Protein AF-A0A536NB31-F1 (afdb_monomer)

Radius of gyration: 21.8 Å; Cα contacts (8 Å, |Δi|>4): 303; chains: 1; bounding box: 74×33×52 Å

Structure (mmCIF, N/CA/C/O backbone):
data_AF-A0A536NB31-F1
#
_entry.id   AF-A0A536NB31-F1
#
loop_
_atom_site.group_PDB
_atom_site.id
_atom_site.type_symbol
_atom_site.label_atom_id
_atom_site.label_alt_id
_atom_site.label_comp_id
_atom_site.label_asym_id
_atom_site.label_entity_id
_atom_site.label_seq_id
_atom_site.pdbx_PDB_ins_code
_atom_site.Cartn_x
_atom_site.Cartn_y
_atom_site.Cartn_z
_atom_site.occupancy
_atom_site.B_iso_or_equiv
_atom_site.auth_seq_id
_atom_site.auth_comp_id
_atom_site.auth_asym_id
_atom_site.auth_atom_id
_atom_site.pdbx_PDB_model_num
ATOM 1 N N . MET A 1 1 ? -53.245 4.628 -17.077 1.00 35.25 1 MET A N 1
ATOM 2 C CA . MET A 1 1 ? -53.045 3.589 -16.046 1.00 35.25 1 MET A CA 1
ATOM 3 C C . MET A 1 1 ? -51.868 4.014 -15.195 1.00 35.25 1 MET A C 1
ATOM 5 O O . MET A 1 1 ? -50.743 4.010 -15.670 1.00 35.25 1 MET A O 1
ATOM 9 N N . ALA A 1 2 ? -52.161 4.523 -14.003 1.00 27.98 2 ALA A N 1
ATOM 10 C CA . ALA A 1 2 ? -51.169 4.952 -13.032 1.00 27.98 2 ALA A CA 1
ATOM 11 C C . ALA A 1 2 ? -50.713 3.738 -12.217 1.00 27.98 2 ALA A C 1
ATOM 13 O O . ALA A 1 2 ? -51.560 3.029 -11.681 1.00 27.98 2 ALA A O 1
ATOM 14 N N . HIS A 1 3 ? -49.405 3.539 -12.074 1.00 27.73 3 HIS A N 1
ATOM 15 C CA . HIS A 1 3 ? -48.853 2.748 -10.980 1.00 27.73 3 HIS A CA 1
ATOM 16 C C . HIS A 1 3 ? -48.011 3.674 -10.106 1.00 27.73 3 HIS A C 1
ATOM 18 O O . HIS A 1 3 ? -46.897 4.058 -10.447 1.00 27.73 3 HIS A O 1
ATOM 24 N N . ARG A 1 4 ? -48.623 4.079 -8.989 1.00 27.36 4 ARG A N 1
ATOM 25 C CA . ARG A 1 4 ? -47.954 4.648 -7.820 1.00 27.36 4 ARG A CA 1
ATOM 26 C C . ARG A 1 4 ? -47.062 3.559 -7.219 1.00 27.36 4 ARG A C 1
ATOM 28 O O . ARG A 1 4 ? -47.574 2.486 -6.911 1.00 27.36 4 ARG A O 1
ATOM 35 N N . CYS A 1 5 ? -45.778 3.838 -7.016 1.00 26.27 5 CYS A N 1
ATOM 36 C CA . CYS A 1 5 ? -44.956 3.084 -6.073 1.00 26.27 5 CYS A CA 1
ATOM 37 C C . CYS A 1 5 ? -44.902 3.912 -4.785 1.00 26.27 5 CYS A C 1
ATOM 39 O O . CYS A 1 5 ? -44.341 5.007 -4.775 1.00 26.27 5 CYS A O 1
ATOM 41 N N . GLY A 1 6 ? -45.620 3.452 -3.761 1.00 24.55 6 GLY A N 1
ATOM 42 C CA . GLY A 1 6 ? -45.713 4.115 -2.466 1.00 24.55 6 GLY A CA 1
ATOM 43 C C . GLY A 1 6 ? -44.434 3.912 -1.665 1.00 24.55 6 GLY A C 1
ATOM 44 O O . GLY A 1 6 ? -44.039 2.779 -1.404 1.00 24.55 6 GLY A O 1
ATOM 45 N N . ILE A 1 7 ? -43.807 5.015 -1.272 1.00 32.16 7 ILE A N 1
ATOM 46 C CA . ILE A 1 7 ? -42.866 5.052 -0.155 1.00 32.16 7 ILE A CA 1
ATOM 47 C C . ILE A 1 7 ? -43.690 5.599 1.008 1.00 32.16 7 ILE A C 1
ATOM 49 O O . ILE A 1 7 ? -43.846 6.812 1.138 1.00 32.16 7 ILE A O 1
ATOM 53 N N . ASP A 1 8 ? -44.303 4.703 1.779 1.00 27.62 8 ASP A N 1
ATOM 54 C CA . ASP A 1 8 ? -44.994 5.089 3.006 1.00 27.62 8 ASP A CA 1
ATOM 55 C C . ASP A 1 8 ? -43.977 5.334 4.127 1.00 27.62 8 ASP A C 1
ATOM 57 O O . ASP A 1 8 ? -43.088 4.524 4.404 1.00 27.62 8 ASP A O 1
ATOM 61 N N . GLU A 1 9 ? -44.139 6.498 4.755 1.00 32.25 9 GLU A N 1
ATOM 62 C CA . GLU A 1 9 ? -43.505 6.939 5.991 1.00 32.25 9 GLU A CA 1
ATOM 63 C C . GLU A 1 9 ? -43.608 5.878 7.099 1.00 32.25 9 GLU A C 1
ATOM 65 O O . GLU A 1 9 ? -44.698 5.496 7.522 1.00 32.25 9 GLU A O 1
ATOM 70 N N . LEU A 1 10 ? -42.469 5.525 7.697 1.00 31.55 10 LEU A N 1
ATOM 71 C CA . LEU A 1 10 ? -42.418 5.016 9.067 1.00 31.55 10 LEU A CA 1
ATOM 72 C C . LEU A 1 10 ? -41.832 6.100 9.975 1.00 31.55 10 LEU A C 1
ATOM 74 O O . LEU A 1 10 ? -40.628 6.177 10.214 1.00 31.55 10 LEU A O 1
ATOM 78 N N . ARG A 1 11 ? -42.724 6.937 10.512 1.00 32.66 11 ARG A N 1
ATOM 79 C CA . ARG A 1 11 ? -42.466 7.728 11.718 1.00 32.66 11 ARG A CA 1
ATOM 80 C C . ARG A 1 11 ? -42.603 6.823 12.943 1.00 32.66 11 ARG A C 1
ATOM 82 O O . ARG A 1 11 ? -43.709 6.451 13.316 1.00 32.66 11 ARG A O 1
ATOM 89 N N . SER A 1 12 ? -41.498 6.540 13.629 1.00 33.41 12 SER A N 1
ATOM 90 C CA . SER A 1 12 ? -41.511 6.359 15.087 1.00 33.41 12 SER A CA 1
ATOM 91 C C . SER A 1 12 ? -40.141 6.729 15.662 1.00 33.41 12 SER A C 1
ATOM 93 O O . SER A 1 12 ? -39.097 6.382 15.109 1.00 33.41 12 SER A O 1
ATOM 95 N N . GLY A 1 13 ? -40.157 7.539 16.720 1.00 36.94 13 GLY A N 1
ATOM 96 C CA . GLY A 1 13 ? -38.999 8.243 17.252 1.00 36.94 13 GLY A CA 1
ATOM 97 C C . GLY A 1 13 ? -37.949 7.332 17.880 1.00 36.94 13 GLY A C 1
ATOM 98 O O . GLY A 1 13 ? -38.159 6.769 18.947 1.00 36.94 13 GLY A O 1
ATOM 99 N N . ARG A 1 14 ? -36.790 7.273 17.229 1.00 30.97 14 ARG A N 1
ATOM 100 C CA . ARG A 1 14 ? -35.421 7.223 17.769 1.00 30.97 14 ARG A CA 1
ATOM 101 C C . ARG A 1 14 ? -34.533 7.546 16.570 1.00 30.97 14 ARG A C 1
ATOM 103 O O . ARG A 1 14 ? -34.724 6.942 15.518 1.00 30.97 14 ARG A O 1
ATOM 110 N N . ARG A 1 15 ? -33.617 8.516 16.683 1.00 32.94 15 ARG A N 1
ATOM 111 C CA . ARG A 1 15 ? -32.623 8.796 15.631 1.00 32.94 15 ARG A CA 1
ATOM 112 C C . ARG A 1 15 ? -31.821 7.511 15.396 1.00 32.94 15 ARG A C 1
ATOM 114 O O . ARG A 1 15 ? -30.927 7.199 16.173 1.00 32.94 15 ARG A O 1
ATOM 121 N N . ARG A 1 16 ? -32.195 6.728 14.383 1.00 34.66 16 ARG A N 1
ATOM 122 C CA . ARG A 1 16 ? -31.356 5.653 13.861 1.00 34.66 16 ARG A CA 1
ATOM 123 C C . ARG A 1 16 ? -30.222 6.339 13.112 1.00 34.66 16 ARG A C 1
ATOM 125 O O . ARG A 1 16 ? -30.496 7.142 12.223 1.00 34.66 16 ARG A O 1
ATOM 132 N N . GLN A 1 17 ? -28.979 6.035 13.480 1.00 40.12 17 GLN A N 1
ATOM 133 C CA . GLN A 1 17 ? -27.861 6.187 12.550 1.00 40.12 17 GLN A CA 1
ATOM 134 C C . GLN A 1 17 ? -28.295 5.565 11.216 1.00 40.12 17 GLN A C 1
ATOM 136 O O . GLN A 1 17 ? -28.862 4.464 11.243 1.00 40.12 17 GLN A O 1
ATOM 141 N N . PRO A 1 18 ? -28.114 6.243 10.072 1.00 37.59 18 PRO A N 1
ATOM 142 C CA . PRO A 1 18 ? -28.378 5.616 8.792 1.00 37.59 18 PRO A CA 1
ATOM 143 C C . PRO A 1 18 ? -27.473 4.387 8.712 1.00 37.59 18 PRO A C 1
ATOM 145 O O . PRO A 1 18 ? -26.251 4.499 8.721 1.00 37.59 18 PRO A O 1
ATOM 148 N N . SER A 1 19 ? -28.070 3.197 8.709 1.00 42.94 19 SER A N 1
ATOM 149 C CA . SER A 1 19 ? -27.340 1.988 8.357 1.00 42.94 19 SER A CA 1
ATOM 150 C C . SER A 1 19 ? -26.779 2.214 6.957 1.00 42.94 19 SER A C 1
ATOM 152 O O . SER A 1 19 ? -27.561 2.452 6.033 1.00 42.94 19 SER A O 1
ATOM 154 N N . LEU A 1 20 ? -25.455 2.161 6.809 1.00 51.16 20 LEU A N 1
ATOM 155 C CA . LEU A 1 20 ? -24.744 2.163 5.527 1.00 51.16 20 LEU A CA 1
ATOM 156 C C . LEU A 1 20 ? -25.047 0.848 4.786 1.00 51.16 20 LEU A C 1
ATOM 158 O O . LEU A 1 20 ? -24.194 -0.015 4.629 1.00 51.16 20 LEU A O 1
ATOM 162 N N . ALA A 1 21 ? -26.306 0.636 4.412 1.00 56.00 21 ALA A N 1
ATOM 163 C CA . ALA A 1 21 ? -26.724 -0.517 3.638 1.00 56.00 21 ALA A CA 1
ATOM 164 C C . ALA A 1 21 ? -26.501 -0.188 2.162 1.00 56.00 21 ALA A C 1
ATOM 166 O O . ALA A 1 21 ? -27.200 0.655 1.597 1.00 56.00 21 ALA A O 1
ATOM 167 N N . ALA A 1 22 ? -25.513 -0.836 1.552 1.00 68.44 22 ALA A N 1
ATOM 168 C CA . ALA A 1 22 ? -25.331 -0.794 0.112 1.00 68.44 22 ALA A CA 1
ATOM 169 C C . ALA A 1 22 ? -26.413 -1.648 -0.558 1.00 68.44 22 ALA A C 1
ATOM 171 O O . ALA A 1 22 ? -26.632 -2.798 -0.169 1.00 68.44 22 ALA A O 1
ATOM 172 N N . VAL A 1 23 ? -27.073 -1.117 -1.587 1.00 71.88 23 VAL A N 1
ATOM 173 C CA . VAL A 1 23 ? -27.870 -1.954 -2.493 1.00 71.88 23 VAL A CA 1
ATOM 174 C C . VAL A 1 23 ? -26.951 -2.401 -3.614 1.00 71.88 23 VAL A C 1
ATOM 176 O O . VAL A 1 23 ? -26.571 -1.587 -4.454 1.00 71.88 23 VAL A O 1
ATOM 179 N N . VAL A 1 24 ? -26.585 -3.683 -3.615 1.00 83.50 24 VAL A N 1
ATOM 180 C CA . VAL A 1 24 ? -25.793 -4.295 -4.687 1.00 83.50 24 VAL A CA 1
ATOM 181 C C . VAL A 1 24 ? -26.730 -5.012 -5.653 1.00 83.50 24 VAL A C 1
ATOM 183 O O . VAL A 1 24 ? -27.556 -5.823 -5.238 1.00 83.50 24 VAL A O 1
ATOM 186 N N . THR A 1 25 ? -26.606 -4.727 -6.946 1.00 91.12 25 THR A N 1
ATOM 187 C CA . THR A 1 25 ? -27.356 -5.408 -8.005 1.00 91.12 25 THR A CA 1
ATOM 188 C C . THR A 1 25 ? -26.444 -5.781 -9.164 1.00 91.12 25 THR A C 1
ATOM 190 O O . THR A 1 25 ? -25.532 -5.035 -9.524 1.00 91.12 25 THR A O 1
ATOM 193 N N . ARG A 1 26 ? -26.686 -6.945 -9.767 1.00 91.62 26 ARG A N 1
ATOM 194 C CA . ARG A 1 26 ? -25.992 -7.357 -10.988 1.00 91.62 26 ARG A CA 1
ATOM 195 C C . ARG A 1 26 ? -26.723 -6.763 -12.187 1.00 91.62 26 ARG A C 1
ATOM 197 O O . ARG A 1 26 ? -27.913 -7.012 -12.356 1.00 91.62 26 ARG A O 1
ATOM 204 N N . LEU A 1 27 ? -26.019 -5.982 -13.003 1.00 92.50 27 LEU A N 1
ATOM 205 C CA . LEU A 1 27 ? -26.590 -5.369 -14.204 1.00 92.50 27 LEU A CA 1
ATOM 206 C C . LEU A 1 27 ? -26.594 -6.361 -15.373 1.00 92.50 27 LEU A C 1
ATOM 208 O O . LEU A 1 27 ? -27.594 -6.481 -16.074 1.00 92.50 27 LEU A O 1
ATOM 212 N N . ASP A 1 28 ? -25.489 -7.092 -15.560 1.00 92.69 28 ASP A N 1
ATOM 213 C CA . ASP A 1 28 ? -25.350 -8.158 -16.557 1.00 92.69 28 ASP A CA 1
ATOM 214 C C . ASP A 1 28 ? -24.242 -9.170 -16.171 1.00 92.69 28 ASP A C 1
ATOM 216 O O . ASP A 1 28 ? -23.785 -9.240 -15.029 1.00 92.69 28 ASP A O 1
ATOM 220 N N . GLY A 1 29 ? -23.793 -9.999 -17.120 1.00 92.50 29 GLY A N 1
ATOM 221 C CA . GLY A 1 29 ? -22.707 -10.960 -16.900 1.00 92.50 29 GLY A CA 1
ATOM 222 C C . GLY A 1 29 ? -21.344 -10.338 -16.558 1.00 92.50 29 GLY A C 1
ATOM 223 O O . GLY A 1 29 ? -20.503 -11.045 -16.010 1.00 92.50 29 GLY A O 1
ATOM 224 N N . ARG A 1 30 ? -21.130 -9.049 -16.829 1.00 94.38 30 ARG A N 1
ATOM 225 C CA . ARG A 1 30 ? -19.849 -8.339 -16.686 1.00 94.38 30 ARG A CA 1
ATOM 226 C C . ARG A 1 30 ? -19.868 -7.268 -15.598 1.00 94.38 30 ARG A C 1
ATOM 228 O O . ARG A 1 30 ? -18.818 -6.988 -15.034 1.00 94.38 30 ARG A O 1
ATOM 235 N N . PHE A 1 31 ? -21.026 -6.680 -15.312 1.00 92.25 31 PHE A N 1
ATOM 236 C CA . PHE A 1 31 ? -21.141 -5.507 -14.453 1.00 92.25 31 PHE A CA 1
ATOM 237 C C . PHE A 1 31 ? -22.054 -5.741 -13.250 1.00 92.25 31 PHE A C 1
ATOM 239 O O . PHE A 1 31 ? -23.156 -6.288 -13.359 1.00 92.25 31 PHE A O 1
ATOM 246 N N . SER A 1 32 ? -21.610 -5.218 -12.112 1.00 93.06 32 SER A N 1
ATOM 247 C CA . SER A 1 32 ? -22.390 -5.060 -10.887 1.00 93.06 32 SER A CA 1
ATOM 248 C C . SER A 1 32 ? -22.394 -3.585 -10.497 1.00 93.06 32 SER A C 1
ATOM 250 O O . SER A 1 32 ? -21.439 -2.866 -10.782 1.00 93.06 32 SER A O 1
ATOM 252 N N . ALA A 1 33 ? -23.462 -3.134 -9.850 1.00 91.25 33 ALA A N 1
ATOM 253 C CA . ALA A 1 33 ? -23.586 -1.786 -9.316 1.00 91.25 33 ALA A CA 1
ATOM 254 C C . ALA A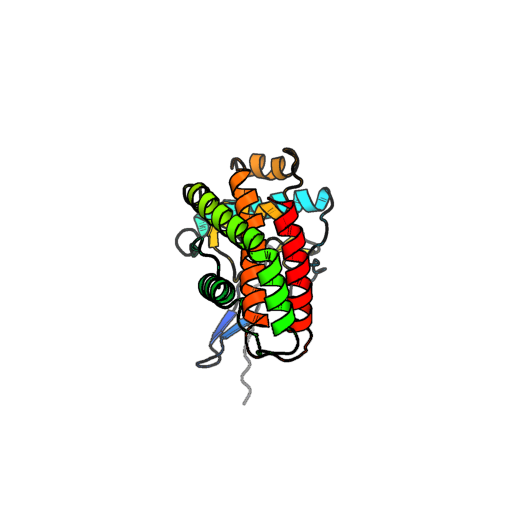 1 33 ? -23.879 -1.848 -7.818 1.00 91.25 33 ALA A C 1
ATOM 256 O O . ALA A 1 33 ? -24.674 -2.679 -7.376 1.00 91.25 33 ALA A O 1
ATOM 257 N N . ALA A 1 34 ? -23.264 -0.946 -7.058 1.00 89.56 34 ALA A N 1
ATOM 258 C CA . ALA A 1 34 ? -23.547 -0.724 -5.650 1.00 89.56 34 ALA A CA 1
ATOM 259 C C . ALA A 1 34 ? -23.963 0.739 -5.452 1.00 89.56 34 ALA A C 1
ATOM 261 O O . ALA A 1 34 ? -23.300 1.646 -5.956 1.00 89.56 34 ALA A O 1
ATOM 262 N N . LEU A 1 35 ? -25.075 0.968 -4.751 1.00 90.56 35 LEU A N 1
ATOM 263 C CA . LEU A 1 35 ? -25.544 2.308 -4.402 1.00 90.56 35 LEU A CA 1
ATOM 264 C C . LEU A 1 35 ? -25.337 2.561 -2.912 1.00 90.56 35 LEU A C 1
ATOM 266 O O . LEU A 1 35 ? -25.833 1.801 -2.078 1.00 90.56 35 LEU A O 1
ATOM 270 N N . PHE A 1 36 ? -24.660 3.664 -2.606 1.00 87.88 36 PHE A N 1
ATOM 271 C CA . PHE A 1 36 ? -24.391 4.132 -1.252 1.00 87.88 36 PHE A CA 1
ATOM 272 C C . PHE A 1 36 ? -25.042 5.500 -1.024 1.00 87.88 36 PHE A C 1
ATOM 274 O O . PHE A 1 36 ? -25.182 6.278 -1.974 1.00 87.88 36 PHE A O 1
ATOM 281 N N . PRO A 1 37 ? -25.424 5.830 0.222 1.00 88.62 37 PRO A N 1
ATOM 282 C CA . PRO A 1 37 ? -25.752 7.201 0.582 1.00 88.62 37 PRO A CA 1
ATOM 283 C C . PRO A 1 37 ? -24.585 8.136 0.252 1.00 88.62 37 PRO A C 1
ATOM 285 O O . PRO A 1 37 ? -23.428 7.814 0.516 1.00 88.62 37 PRO A O 1
ATOM 288 N N . TYR A 1 38 ? -24.894 9.306 -0.304 1.00 90.94 38 TYR A N 1
ATOM 289 C CA . TYR A 1 38 ? -23.885 10.334 -0.533 1.00 90.94 38 TYR A CA 1
ATOM 290 C C . TYR A 1 38 ? -23.348 10.851 0.808 1.00 90.94 38 TYR A C 1
ATOM 292 O O . TYR A 1 38 ? -24.119 11.329 1.643 1.00 90.94 38 TYR A O 1
ATOM 300 N N . VAL A 1 39 ? -22.032 10.768 1.001 1.00 91.31 39 VAL A N 1
ATOM 301 C CA . VAL A 1 39 ? -21.344 11.270 2.194 1.00 91.31 39 VAL A CA 1
ATOM 302 C C . VAL A 1 39 ? -20.855 12.688 1.911 1.00 91.31 39 VAL A C 1
ATOM 304 O O . VAL A 1 39 ? -19.906 12.890 1.157 1.00 91.31 39 VAL A O 1
ATOM 307 N N . ALA A 1 40 ? -21.518 13.681 2.505 1.00 94.12 40 ALA A N 1
ATOM 308 C CA . ALA A 1 40 ? -21.090 15.071 2.409 1.00 94.12 40 ALA A CA 1
ATOM 309 C C . ALA A 1 40 ? -19.874 15.317 3.316 1.00 94.12 40 ALA A C 1
ATOM 311 O O . ALA A 1 40 ? -19.901 15.003 4.506 1.00 94.12 40 ALA A O 1
ATOM 312 N N . GLY A 1 41 ? -18.815 15.906 2.766 1.00 94.38 41 GLY A N 1
ATOM 313 C CA . GLY A 1 41 ? -17.608 16.214 3.522 1.00 94.38 41 GLY A CA 1
ATOM 314 C C . GLY A 1 41 ? -16.447 16.640 2.635 1.00 94.38 41 GLY A C 1
ATOM 315 O O . GLY A 1 41 ? -16.579 16.761 1.417 1.00 94.38 41 GLY A O 1
ATOM 316 N N . ARG A 1 42 ? -15.297 16.874 3.263 1.00 93.81 42 ARG A N 1
ATOM 317 C CA . ARG A 1 42 ? -14.036 17.156 2.574 1.00 93.81 42 ARG A CA 1
ATOM 318 C C . ARG A 1 42 ? -13.253 15.859 2.412 1.00 93.81 42 ARG A C 1
ATOM 320 O O . ARG A 1 42 ? -12.924 15.231 3.415 1.00 93.81 42 ARG A O 1
ATOM 327 N N . THR A 1 43 ? -12.942 15.486 1.177 1.00 92.19 43 THR A N 1
ATOM 328 C CA . THR A 1 43 ? -12.048 14.359 0.882 1.00 92.19 43 THR A CA 1
ATOM 329 C C . THR A 1 43 ? -10.632 14.687 1.343 1.00 92.19 43 THR A C 1
ATOM 331 O O . THR A 1 43 ? -10.167 15.814 1.136 1.00 92.19 43 THR A O 1
ATOM 334 N N . GLY A 1 44 ? -9.963 13.722 1.966 1.00 89.06 44 GLY A N 1
ATOM 335 C CA . GLY A 1 44 ? -8.527 13.794 2.199 1.00 89.06 44 GLY A CA 1
ATOM 336 C C . GLY A 1 44 ? -7.744 13.657 0.894 1.00 89.06 44 GLY A C 1
ATOM 337 O O . GLY A 1 44 ? -8.307 13.446 -0.187 1.00 89.06 44 GLY A O 1
ATOM 338 N N . ILE A 1 45 ? -6.432 13.837 0.988 1.00 87.50 45 ILE A N 1
ATOM 339 C CA . ILE A 1 45 ? -5.516 13.790 -0.155 1.00 87.50 45 ILE A CA 1
ATOM 340 C C . ILE A 1 45 ? -4.476 12.696 0.092 1.00 87.50 45 ILE A C 1
ATOM 342 O O . ILE A 1 45 ? -3.996 12.505 1.208 1.00 87.50 45 ILE A O 1
ATOM 346 N N . PHE A 1 46 ? -4.118 11.951 -0.954 1.00 84.00 46 PHE A N 1
ATOM 347 C CA . PHE A 1 46 ? -3.033 10.978 -0.867 1.00 84.00 46 PHE A CA 1
ATOM 348 C C . PHE A 1 46 ? -1.714 11.672 -0.489 1.00 84.00 46 PHE A C 1
ATOM 350 O O . PHE A 1 46 ? -1.344 12.674 -1.101 1.00 84.00 46 PHE A O 1
ATOM 357 N N . GLY A 1 47 ? -1.008 11.132 0.507 1.00 80.44 47 GLY A N 1
ATOM 358 C CA . GLY A 1 47 ? 0.237 11.712 1.017 1.00 80.44 47 GLY A CA 1
ATOM 359 C C . GLY A 1 47 ? 0.054 12.963 1.883 1.00 80.44 47 GLY A C 1
ATOM 360 O O . GLY A 1 47 ? 1.036 13.649 2.151 1.00 80.44 47 GLY A O 1
ATOM 361 N N . GLU A 1 48 ? -1.172 13.291 2.309 1.00 83.44 48 GLU A N 1
ATOM 362 C CA . GLU A 1 48 ? -1.376 14.385 3.258 1.00 83.44 48 GLU A CA 1
ATOM 363 C C . GLU A 1 48 ? -0.741 14.073 4.619 1.00 83.44 48 GLU A C 1
ATOM 365 O O . GLU A 1 48 ? -0.875 12.973 5.157 1.00 83.44 48 GLU A O 1
ATOM 370 N N . GLU A 1 49 ? -0.061 15.062 5.196 1.00 80.06 49 GLU A N 1
ATOM 371 C CA . GLU A 1 49 ? 0.430 14.953 6.563 1.00 80.06 49 GLU A CA 1
ATOM 372 C C . GLU A 1 49 ? -0.712 15.205 7.546 1.00 80.06 49 GLU A C 1
ATOM 374 O O . GLU A 1 49 ? -1.346 16.265 7.551 1.00 80.06 49 GLU A O 1
ATOM 379 N N . PHE A 1 50 ? -0.950 14.239 8.428 1.00 82.00 50 PHE A N 1
ATOM 380 C CA . PHE A 1 50 ? -1.933 14.393 9.488 1.00 82.00 50 PHE A CA 1
ATOM 381 C C . PHE A 1 50 ? -1.348 15.181 10.658 1.00 82.00 50 PHE A C 1
ATOM 383 O O . PHE A 1 50 ? -0.357 14.784 11.274 1.00 82.00 50 PHE A O 1
ATOM 390 N N . GLY A 1 51 ? -2.011 16.276 11.032 1.00 83.12 51 GLY A N 1
ATOM 391 C CA . GLY A 1 51 ? -1.682 16.990 12.260 1.00 83.12 51 GLY A CA 1
ATOM 392 C C . GLY A 1 51 ? -1.962 16.137 13.502 1.00 83.12 51 GLY A C 1
ATOM 393 O O . GLY A 1 51 ? -2.724 15.171 13.467 1.00 83.12 51 GLY A O 1
ATOM 394 N N . ARG A 1 52 ? -1.407 16.527 14.657 1.00 82.38 52 ARG A N 1
ATOM 395 C CA . ARG A 1 52 ? -1.553 15.774 15.921 1.00 82.38 52 ARG A CA 1
ATOM 396 C C . ARG A 1 52 ? -3.005 15.418 16.268 1.00 82.38 52 ARG A C 1
ATOM 398 O O . ARG A 1 52 ? -3.262 14.322 16.748 1.00 82.38 52 ARG A O 1
ATOM 405 N N . ARG A 1 53 ? -3.951 16.336 16.043 1.00 82.81 53 ARG A N 1
ATOM 406 C CA . ARG A 1 53 ? -5.377 16.092 16.315 1.00 82.81 53 ARG A CA 1
ATOM 407 C C . ARG A 1 53 ? -5.973 15.048 15.368 1.00 82.81 53 ARG A C 1
ATOM 409 O O . ARG A 1 53 ? -6.707 14.186 15.833 1.00 82.81 53 ARG A O 1
ATOM 416 N N . ASP A 1 54 ? -5.642 15.121 14.083 1.00 85.38 54 ASP A N 1
ATOM 417 C CA . ASP A 1 54 ? -6.134 14.178 13.074 1.00 85.38 54 ASP A CA 1
ATOM 418 C C . ASP A 1 54 ? -5.577 12.774 13.328 1.00 85.38 54 ASP A C 1
ATOM 420 O O . ASP A 1 54 ? -6.311 11.797 13.245 1.00 85.38 54 ASP A O 1
ATOM 424 N N . ARG A 1 55 ? -4.310 12.678 13.748 1.00 87.31 55 ARG A N 1
ATOM 425 C CA . ARG A 1 55 ? -3.676 11.409 14.139 1.00 87.31 55 ARG A CA 1
ATOM 426 C C . ARG A 1 55 ? -4.402 10.734 15.303 1.00 87.31 55 ARG A C 1
ATOM 428 O O . ARG A 1 55 ? -4.618 9.530 15.259 1.00 87.31 55 ARG A O 1
ATOM 435 N N . LEU A 1 56 ? -4.832 11.498 16.311 1.00 86.88 56 LEU A N 1
ATOM 436 C CA . LEU A 1 56 ? -5.630 10.961 17.421 1.00 86.88 56 LEU A CA 1
ATOM 437 C C . LEU A 1 56 ? -6.988 10.429 16.940 1.00 86.88 56 LEU A C 1
ATOM 439 O O . LEU A 1 56 ? -7.359 9.310 17.283 1.00 86.88 56 LEU A O 1
ATOM 443 N N . GLU A 1 57 ? -7.698 11.202 16.114 1.00 89.50 57 GLU A N 1
ATOM 444 C CA . GLU A 1 57 ? -8.993 10.796 15.548 1.00 89.50 57 GLU A CA 1
ATOM 445 C C . GLU A 1 57 ? -8.862 9.531 14.683 1.00 89.50 57 GLU A C 1
ATOM 447 O O . GLU A 1 57 ? -9.715 8.644 14.740 1.00 89.50 57 GLU A O 1
ATOM 452 N N . LEU A 1 58 ? -7.765 9.410 13.931 1.00 91.00 58 LEU A N 1
ATOM 453 C CA . LEU A 1 58 ? -7.456 8.230 13.129 1.00 91.00 58 LEU A CA 1
ATOM 454 C C . LEU A 1 58 ? -7.112 7.011 13.985 1.00 91.00 58 LEU A C 1
ATOM 456 O O . LEU A 1 58 ? -7.642 5.936 13.728 1.00 91.00 58 LEU A O 1
ATOM 460 N N . CYS A 1 59 ? -6.303 7.162 15.037 1.00 91.75 59 CYS A N 1
ATOM 461 C CA . CYS A 1 59 ? -6.040 6.073 15.982 1.00 91.75 59 CYS A CA 1
ATOM 462 C C . CYS A 1 59 ? -7.338 5.540 16.607 1.00 91.75 59 CYS A C 1
ATOM 464 O O . CYS A 1 59 ? -7.520 4.327 16.705 1.00 91.75 59 CYS A O 1
ATOM 466 N N . GLU A 1 60 ? -8.266 6.424 16.985 1.00 91.69 60 GLU A N 1
ATOM 467 C CA . GLU A 1 60 ? -9.582 6.021 17.491 1.00 91.69 60 GLU A CA 1
ATOM 468 C C . GLU A 1 60 ? -10.438 5.323 16.424 1.00 91.69 60 GLU A C 1
ATOM 470 O O . GLU A 1 60 ? -11.150 4.365 16.732 1.00 91.69 60 GLU A O 1
ATOM 475 N N . LEU A 1 61 ? -10.395 5.794 15.174 1.00 93.88 61 LEU A N 1
ATOM 476 C CA . LEU A 1 61 ? -11.113 5.190 14.051 1.00 93.88 61 LEU A CA 1
ATOM 477 C C . LEU A 1 61 ? -10.606 3.773 13.756 1.00 93.88 61 LEU A C 1
ATOM 479 O O . LEU A 1 61 ? -11.415 2.847 13.669 1.00 93.88 61 LEU A O 1
ATOM 483 N N . TRP A 1 62 ? -9.288 3.587 13.683 1.00 95.44 62 TRP A N 1
ATOM 484 C CA . TRP A 1 62 ? -8.675 2.273 13.488 1.00 95.44 62 TRP A CA 1
ATOM 485 C C . TRP A 1 62 ? -8.934 1.343 14.666 1.00 95.44 62 TRP A C 1
ATOM 487 O O . TRP A 1 62 ? -9.317 0.197 14.459 1.00 95.44 62 TRP A O 1
ATOM 497 N N . ALA A 1 63 ? -8.850 1.837 15.904 1.00 95.31 63 ALA A N 1
ATOM 498 C CA . ALA A 1 63 ? -9.206 1.046 17.080 1.00 95.31 63 ALA A CA 1
ATOM 499 C C . ALA A 1 63 ? -10.668 0.564 17.028 1.00 95.31 63 ALA A C 1
ATOM 501 O O . ALA A 1 63 ? -10.950 -0.595 17.336 1.00 95.31 63 ALA A O 1
ATOM 502 N N . LYS A 1 64 ? -11.608 1.421 16.602 1.00 94.75 64 LYS A N 1
ATOM 503 C CA . LYS A 1 64 ? -13.018 1.033 16.408 1.00 94.75 64 LYS A CA 1
ATOM 504 C C . LYS A 1 64 ? -13.166 -0.038 15.329 1.00 94.75 64 LYS A C 1
ATOM 506 O O . LYS A 1 64 ? -13.895 -1.002 15.558 1.00 94.75 64 LYS A O 1
ATOM 511 N N . LEU A 1 65 ? -12.488 0.118 14.190 1.00 95.75 65 LEU A N 1
ATOM 512 C CA . LEU A 1 65 ? -12.500 -0.875 13.117 1.00 95.75 65 LEU A CA 1
ATOM 513 C C . LEU A 1 65 ? -11.943 -2.215 13.612 1.00 95.75 65 LEU A C 1
ATOM 515 O O . LEU A 1 65 ? -12.636 -3.225 13.551 1.00 95.75 65 LEU A O 1
ATOM 519 N N . HIS A 1 66 ? -10.738 -2.218 14.177 1.00 97.19 66 HIS A N 1
ATOM 520 C CA . HIS A 1 66 ? -10.047 -3.434 14.599 1.00 97.19 66 HIS A CA 1
ATOM 521 C C . HIS A 1 66 ? -10.804 -4.161 15.726 1.00 97.19 66 HIS A C 1
ATOM 523 O O . HIS A 1 66 ? -10.927 -5.386 15.703 1.00 97.19 66 HIS A O 1
ATOM 529 N N . ASN A 1 67 ? -11.433 -3.440 16.661 1.00 95.94 67 ASN A N 1
ATOM 530 C CA . ASN A 1 67 ? -12.285 -4.047 17.693 1.00 95.94 67 ASN A CA 1
ATOM 531 C C . ASN A 1 67 ? -13.571 -4.690 17.133 1.00 95.94 67 ASN A C 1
ATOM 533 O O . ASN A 1 67 ? -14.162 -5.552 17.787 1.00 95.94 67 ASN A O 1
ATOM 537 N N . ALA A 1 68 ? -13.994 -4.337 15.914 1.00 95.62 68 ALA A N 1
ATOM 538 C CA . ALA A 1 68 ? -15.125 -4.969 15.236 1.00 95.62 68 ALA A CA 1
ATOM 539 C C . ALA A 1 68 ? -14.777 -6.329 14.600 1.00 95.62 68 ALA A C 1
ATOM 541 O O . ALA A 1 68 ? -15.656 -6.968 14.021 1.00 95.62 68 ALA A O 1
ATOM 542 N N . THR A 1 69 ? -13.535 -6.816 14.733 1.00 96.62 69 THR A N 1
ATOM 543 C CA . THR A 1 69 ? -13.082 -8.098 14.159 1.00 96.62 69 THR A CA 1
ATOM 544 C C . THR A 1 69 ? -14.037 -9.249 14.455 1.00 96.62 69 THR A C 1
ATOM 546 O O . THR A 1 69 ? -14.357 -10.029 13.566 1.00 96.62 69 THR A O 1
ATOM 549 N N . THR A 1 70 ? -14.531 -9.362 15.690 1.00 95.88 70 THR A N 1
ATOM 550 C CA . THR A 1 70 ? -15.422 -10.460 16.103 1.00 95.88 70 THR A CA 1
ATOM 551 C C . THR A 1 70 ? -16.751 -10.486 15.347 1.00 95.88 70 THR A C 1
ATOM 553 O O . THR A 1 70 ? -17.354 -11.547 15.239 1.00 95.88 70 THR A O 1
ATOM 556 N N . VAL A 1 71 ? -17.188 -9.354 14.786 1.00 95.75 71 VAL A N 1
ATOM 557 C CA . VAL A 1 71 ? -18.430 -9.239 14.007 1.00 95.75 71 VAL A CA 1
ATOM 558 C C . VAL A 1 71 ? -18.275 -9.836 12.608 1.00 95.75 71 VAL A C 1
ATOM 560 O O . VAL A 1 71 ? -19.243 -10.342 12.047 1.00 95.75 71 VAL A O 1
ATOM 563 N N . VAL A 1 72 ? -17.070 -9.773 12.038 1.00 94.50 72 VAL A N 1
ATOM 564 C CA . VAL A 1 72 ? -16.812 -10.115 10.629 1.00 94.50 72 VAL A CA 1
ATOM 565 C C . VAL A 1 72 ? -15.807 -11.248 10.443 1.00 94.50 72 VAL A C 1
ATOM 567 O O . VAL A 1 72 ? -15.562 -11.641 9.309 1.00 94.50 72 VAL A O 1
ATOM 570 N N . ARG A 1 73 ? -15.239 -11.800 11.523 1.00 94.12 73 ARG A N 1
ATOM 571 C CA . ARG A 1 73 ? -14.167 -12.812 11.487 1.00 94.12 73 ARG A CA 1
ATOM 572 C C . ARG A 1 73 ? -14.471 -13.986 10.555 1.00 94.12 73 ARG A C 1
ATOM 574 O O . ARG A 1 73 ? -13.574 -14.439 9.858 1.00 94.12 73 ARG A O 1
ATOM 581 N N . ASP A 1 74 ? -15.720 -14.441 10.527 1.00 94.25 74 ASP A N 1
ATOM 582 C CA . ASP A 1 74 ? -16.122 -15.630 9.765 1.00 94.25 74 ASP A CA 1
ATOM 583 C C . ASP A 1 74 ? -16.385 -15.350 8.274 1.00 94.25 74 ASP A C 1
ATOM 585 O O . ASP A 1 74 ? -16.540 -16.284 7.490 1.00 94.25 74 ASP A O 1
ATOM 589 N N . VAL A 1 75 ? -16.460 -14.076 7.872 1.00 94.12 75 VAL A N 1
ATOM 590 C CA . VAL A 1 75 ? -16.757 -13.660 6.486 1.00 94.12 75 VAL A CA 1
ATOM 591 C C . VAL A 1 75 ? -15.654 -12.813 5.859 1.00 94.12 75 VAL A C 1
ATOM 593 O O . VAL A 1 75 ? -15.588 -12.705 4.635 1.00 94.12 75 VAL A O 1
ATOM 596 N N . ALA A 1 76 ? -14.804 -12.193 6.675 1.00 94.88 76 ALA A N 1
ATOM 597 C CA . ALA A 1 76 ? -13.719 -11.351 6.211 1.00 94.88 76 ALA A CA 1
ATOM 598 C C . ALA A 1 76 ? -12.642 -12.208 5.528 1.00 94.88 76 ALA A C 1
ATOM 600 O O . ALA A 1 76 ? -12.221 -13.226 6.083 1.00 94.88 76 ALA A O 1
ATOM 601 N N . PRO A 1 77 ? -12.167 -11.811 4.336 1.00 95.00 77 PRO A N 1
ATOM 602 C CA . PRO A 1 77 ? -11.114 -12.548 3.661 1.00 95.00 77 PRO A CA 1
ATOM 603 C C . PRO A 1 77 ? -9.804 -12.410 4.436 1.00 95.00 77 PRO A C 1
ATOM 605 O O . PRO A 1 77 ? -9.535 -11.382 5.052 1.00 95.00 77 PRO A O 1
ATOM 608 N N . GLN A 1 78 ? -8.950 -13.421 4.350 1.00 92.56 78 GLN A N 1
ATOM 609 C CA . GLN A 1 78 ? -7.550 -13.317 4.743 1.00 92.56 78 GLN A CA 1
ATOM 610 C C . GLN A 1 78 ? -6.714 -13.259 3.465 1.00 92.56 78 GLN A C 1
ATOM 612 O O . GLN A 1 78 ? -6.864 -14.116 2.593 1.00 92.56 78 GLN A O 1
ATOM 617 N N . ARG A 1 79 ? -5.868 -12.236 3.325 1.00 82.44 79 ARG A N 1
ATOM 618 C CA . ARG A 1 79 ? -4.968 -12.117 2.170 1.00 82.44 79 ARG A CA 1
ATOM 619 C C . ARG A 1 79 ? -3.644 -12.814 2.458 1.00 82.44 79 ARG A C 1
ATOM 621 O O . ARG A 1 79 ? -3.206 -12.866 3.606 1.00 82.44 79 ARG A O 1
ATOM 628 N N . SER A 1 80 ? -3.037 -13.375 1.415 1.00 88.19 80 SER A N 1
ATOM 629 C CA . SER A 1 80 ? -1.671 -13.881 1.508 1.00 88.19 80 SER A CA 1
ATOM 630 C C . SER A 1 80 ? -0.685 -12.717 1.618 1.00 88.19 80 SER A C 1
ATOM 632 O O . SER A 1 80 ? -0.994 -11.580 1.259 1.00 88.19 80 SER A O 1
ATOM 634 N N . PHE A 1 81 ? 0.515 -13.019 2.109 1.00 93.00 81 PHE A N 1
ATOM 635 C CA . PHE A 1 81 ? 1.660 -12.108 2.084 1.00 93.00 81 PHE A CA 1
ATOM 636 C C . PHE A 1 81 ? 2.462 -12.266 0.786 1.00 93.00 81 PHE A C 1
ATOM 638 O O . PHE A 1 81 ? 3.680 -12.148 0.795 1.00 93.00 81 PHE A O 1
ATOM 645 N N . ASP A 1 82 ? 1.800 -12.604 -0.321 1.00 92.56 82 ASP A N 1
ATOM 646 C CA . ASP A 1 82 ? 2.461 -12.643 -1.620 1.00 92.56 82 ASP A CA 1
ATOM 647 C C . ASP A 1 82 ? 2.509 -11.228 -2.190 1.00 92.56 82 ASP A C 1
ATOM 649 O O . ASP A 1 82 ? 1.520 -10.497 -2.127 1.00 92.56 82 ASP A O 1
ATOM 653 N N . VAL A 1 83 ? 3.630 -10.855 -2.808 1.00 94.75 83 VAL A N 1
ATOM 654 C CA . VAL A 1 83 ? 3.729 -9.591 -3.549 1.00 94.75 83 VAL A CA 1
ATOM 655 C C . VAL A 1 83 ? 2.899 -9.702 -4.837 1.00 94.75 83 VAL A C 1
ATOM 657 O O . VAL A 1 83 ? 3.234 -10.513 -5.713 1.00 94.75 83 VAL A O 1
ATOM 660 N N . PRO A 1 84 ? 1.843 -8.887 -5.020 1.00 92.81 84 PRO A N 1
ATOM 661 C CA . PRO A 1 84 ? 1.106 -8.855 -6.277 1.00 92.81 84 PRO A CA 1
ATOM 662 C C . PRO A 1 84 ? 2.038 -8.483 -7.436 1.00 92.81 84 PRO A C 1
ATOM 664 O O . PRO A 1 84 ? 2.769 -7.500 -7.371 1.00 92.81 84 PRO A O 1
ATOM 667 N N . GLY A 1 85 ? 2.033 -9.284 -8.504 1.00 95.50 85 GLY A N 1
ATOM 668 C CA . GLY A 1 85 ? 2.917 -9.060 -9.653 1.00 95.50 85 GLY A CA 1
ATOM 669 C C . GLY A 1 85 ? 4.377 -9.486 -9.441 1.00 95.50 85 GLY A C 1
ATOM 670 O O . GLY A 1 85 ? 5.209 -9.176 -10.290 1.00 95.50 85 GLY A O 1
ATOM 671 N N . ARG A 1 86 ? 4.707 -10.229 -8.368 1.00 96.88 86 ARG A N 1
ATOM 672 C CA . ARG A 1 86 ? 6.076 -10.733 -8.125 1.00 96.88 86 ARG A CA 1
ATOM 673 C C . ARG A 1 86 ? 6.657 -11.485 -9.314 1.00 96.88 86 ARG A C 1
ATOM 675 O O . ARG A 1 86 ? 7.794 -11.233 -9.684 1.00 96.88 86 ARG A O 1
ATOM 682 N N . ALA A 1 87 ? 5.880 -12.387 -9.911 1.00 97.25 87 ALA A N 1
ATOM 683 C CA . ALA A 1 87 ? 6.337 -13.179 -11.049 1.00 97.25 87 ALA A CA 1
ATOM 684 C C . ALA A 1 87 ? 6.719 -12.290 -12.247 1.00 97.25 87 ALA A C 1
ATOM 686 O O . ALA A 1 87 ? 7.792 -12.468 -12.818 1.00 97.25 87 ALA A O 1
ATOM 687 N N . ASP A 1 88 ? 5.894 -11.285 -12.560 1.00 97.00 88 ASP A N 1
ATOM 688 C CA . ASP A 1 88 ? 6.154 -10.331 -13.645 1.00 97.00 88 ASP A CA 1
ATOM 689 C C . ASP A 1 88 ? 7.413 -9.485 -13.361 1.00 97.00 88 ASP A C 1
ATOM 691 O O . ASP A 1 88 ? 8.196 -9.221 -14.278 1.00 97.00 88 ASP A O 1
ATOM 695 N N . LEU A 1 89 ? 7.637 -9.095 -12.097 1.00 98.00 89 LEU A N 1
ATOM 696 C CA . LEU A 1 89 ? 8.847 -8.387 -11.662 1.00 98.00 89 LEU A CA 1
ATOM 697 C C . LEU A 1 89 ? 10.095 -9.279 -11.742 1.00 98.00 89 LEU A C 1
ATOM 699 O O . LEU A 1 89 ? 11.118 -8.851 -12.274 1.00 98.00 89 LEU A O 1
ATOM 703 N N . ASP A 1 90 ? 10.019 -10.521 -11.265 1.00 97.94 90 ASP A N 1
ATOM 704 C CA . ASP A 1 90 ? 11.120 -11.482 -11.351 1.00 97.94 90 ASP A CA 1
ATOM 705 C C . ASP A 1 90 ? 11.494 -11.755 -12.816 1.00 97.94 90 ASP A C 1
ATOM 707 O O . ASP A 1 90 ? 12.673 -11.778 -13.171 1.00 97.94 90 ASP A O 1
ATOM 711 N N . ASP A 1 91 ? 10.500 -11.906 -13.694 1.00 97.12 91 ASP A N 1
ATOM 712 C CA . ASP A 1 91 ? 10.717 -12.052 -15.133 1.00 97.12 91 ASP A CA 1
ATOM 713 C C . ASP A 1 91 ? 11.323 -10.794 -15.757 1.00 97.12 91 ASP A C 1
ATOM 715 O O . ASP A 1 91 ? 12.158 -10.896 -16.655 1.00 97.12 91 ASP A O 1
ATOM 719 N N . ALA A 1 92 ? 10.938 -9.605 -15.289 1.00 97.06 92 ALA A N 1
ATOM 720 C CA . ALA A 1 92 ? 11.541 -8.350 -15.727 1.00 97.06 92 ALA A CA 1
ATOM 721 C C . ALA A 1 92 ? 13.015 -8.248 -15.302 1.00 97.06 92 ALA A C 1
ATOM 723 O O . ALA A 1 92 ? 13.847 -7.826 -16.100 1.00 97.06 92 ALA A O 1
ATOM 724 N N . MET A 1 93 ? 13.362 -8.695 -14.090 1.00 97.06 93 MET A N 1
ATOM 725 C CA . MET A 1 93 ? 14.749 -8.730 -13.609 1.00 97.06 93 MET A CA 1
ATOM 726 C C . MET A 1 93 ? 15.618 -9.761 -14.344 1.00 97.06 93 MET A C 1
ATOM 728 O O . MET A 1 93 ? 16.825 -9.549 -14.479 1.00 97.06 93 MET A O 1
ATOM 732 N N . ARG A 1 94 ? 15.038 -10.878 -14.810 1.00 95.69 94 ARG A N 1
ATOM 733 C CA . ARG A 1 94 ? 15.741 -11.886 -15.633 1.00 95.69 94 ARG A CA 1
ATOM 734 C C . ARG A 1 94 ? 16.004 -11.402 -17.058 1.00 95.69 94 ARG A C 1
ATOM 736 O O . ARG A 1 94 ? 17.013 -11.773 -17.641 1.00 95.69 94 ARG A O 1
ATOM 743 N N . ASP A 1 95 ? 15.099 -10.594 -17.599 1.00 92.38 95 ASP A N 1
ATOM 744 C CA . ASP A 1 95 ? 15.133 -10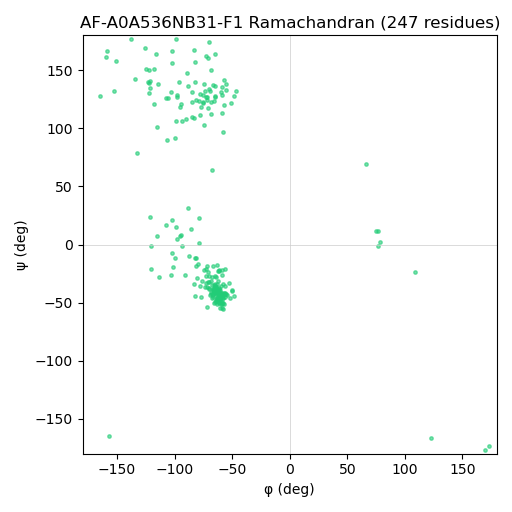.077 -18.972 1.00 92.38 95 ASP A CA 1
ATOM 745 C C . ASP A 1 95 ? 15.612 -8.615 -19.036 1.00 92.38 95 ASP A C 1
ATOM 747 O O . ASP A 1 95 ? 15.316 -7.877 -19.976 1.00 92.38 95 ASP A O 1
ATOM 751 N N . VAL A 1 96 ? 16.321 -8.158 -18.001 1.00 94.25 96 VAL A N 1
ATOM 752 C CA . VAL A 1 96 ? 16.737 -6.755 -17.894 1.00 94.25 96 VAL A CA 1
ATOM 753 C C . VAL A 1 96 ? 17.845 -6.399 -18.889 1.00 94.25 96 VAL A C 1
ATOM 755 O O . VAL A 1 96 ? 18.022 -5.227 -19.195 1.00 94.25 96 VAL A O 1
ATOM 758 N N . ASP A 1 97 ? 18.560 -7.386 -19.435 1.00 93.88 97 ASP A N 1
ATOM 759 C CA . ASP A 1 97 ? 19.598 -7.188 -20.457 1.00 93.88 97 ASP A CA 1
ATOM 760 C C . ASP A 1 97 ? 19.021 -7.036 -21.881 1.00 93.88 97 ASP A C 1
ATOM 762 O O . ASP A 1 97 ? 19.734 -6.633 -22.803 1.00 93.88 97 ASP A O 1
ATOM 766 N N . SER A 1 98 ? 17.730 -7.326 -22.071 1.00 94.12 98 SER A N 1
ATOM 767 C CA . SER A 1 98 ? 17.028 -7.183 -23.349 1.00 94.12 98 SER A CA 1
ATOM 768 C C . SER A 1 98 ? 16.289 -5.852 -23.423 1.00 94.12 98 SER A C 1
ATOM 770 O O . SER A 1 98 ? 15.632 -5.451 -22.469 1.00 94.12 98 SER A O 1
ATOM 772 N N . GLN A 1 99 ? 16.309 -5.194 -24.583 1.00 95.12 99 GLN A N 1
ATOM 773 C CA . GLN A 1 99 ? 15.568 -3.947 -24.794 1.00 95.12 99 GLN A CA 1
ATOM 774 C C . GLN A 1 99 ? 14.060 -4.128 -24.558 1.00 95.12 99 GLN A C 1
ATOM 776 O O . GLN A 1 99 ? 13.449 -5.065 -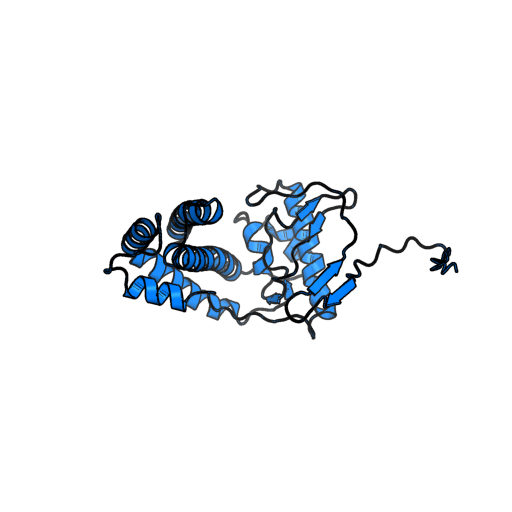25.085 1.00 95.12 99 GLN A O 1
ATOM 781 N N . TRP A 1 100 ? 13.434 -3.190 -23.840 1.00 97.56 100 TRP A N 1
ATOM 782 C CA . TRP A 1 100 ? 11.981 -3.192 -23.653 1.00 97.56 100 TRP A CA 1
ATOM 783 C C . TRP A 1 100 ? 11.292 -2.237 -24.631 1.00 97.56 100 TRP A C 1
ATOM 785 O O . TRP A 1 100 ? 11.595 -1.048 -24.687 1.00 97.56 100 TRP A O 1
ATOM 795 N N . ASN A 1 101 ? 10.303 -2.753 -25.366 1.00 96.81 101 ASN A N 1
ATOM 796 C CA . ASN A 1 101 ? 9.632 -2.040 -26.462 1.00 96.81 101 ASN A CA 1
ATOM 797 C C . ASN A 1 101 ? 8.110 -1.884 -26.251 1.00 96.81 101 ASN A C 1
ATOM 799 O O . ASN A 1 101 ? 7.359 -1.767 -27.217 1.00 96.81 101 ASN A O 1
ATOM 803 N N . GLY A 1 102 ? 7.635 -1.926 -25.001 1.00 96.31 102 GLY A N 1
ATOM 804 C CA . GLY A 1 102 ? 6.209 -1.817 -24.666 1.00 96.31 102 GLY A CA 1
ATOM 805 C C . GLY A 1 102 ? 5.621 -0.418 -24.894 1.00 96.31 102 GLY A C 1
ATOM 806 O O . GLY A 1 102 ? 4.437 -0.278 -25.182 1.00 96.31 102 GLY A O 1
ATOM 807 N N . GLY A 1 103 ? 6.430 0.631 -24.822 1.00 97.12 103 GLY A N 1
ATOM 808 C CA . GLY A 1 103 ? 5.963 1.998 -24.990 1.00 97.12 103 GLY A CA 1
ATOM 809 C C . GLY A 1 103 ? 7.047 3.034 -24.699 1.00 97.12 103 GLY A C 1
ATOM 810 O O . GLY A 1 103 ? 8.208 2.676 -24.482 1.00 97.12 103 GLY A O 1
ATOM 811 N N . PRO A 1 104 ? 6.688 4.329 -24.686 1.00 97.62 104 PRO A N 1
ATOM 812 C CA . PRO A 1 104 ? 7.639 5.441 -24.583 1.00 97.62 104 PRO A CA 1
ATOM 813 C C . PRO A 1 104 ? 8.466 5.450 -23.287 1.00 97.62 104 PRO A C 1
ATOM 815 O O . PRO A 1 104 ? 9.544 6.044 -23.260 1.00 97.62 104 PRO A O 1
ATOM 818 N N . TYR A 1 105 ? 7.997 4.790 -22.224 1.00 98.19 105 TYR A N 1
ATOM 819 C CA . TYR A 1 105 ? 8.706 4.702 -20.943 1.00 98.19 105 TYR A CA 1
ATOM 820 C C . TYR A 1 105 ? 9.421 3.362 -20.727 1.00 98.19 105 TYR A C 1
ATOM 822 O O . TYR A 1 105 ? 10.170 3.235 -19.761 1.00 98.19 105 TYR A O 1
ATOM 830 N N . SER A 1 106 ? 9.229 2.372 -21.607 1.00 98.06 106 SER A N 1
ATOM 831 C CA . SER A 1 106 ? 9.702 1.001 -21.377 1.00 98.06 106 SER A CA 1
ATOM 832 C C . SER A 1 106 ? 11.208 0.901 -21.190 1.00 98.06 106 SER A C 1
ATOM 834 O O . SER A 1 106 ? 11.658 0.333 -20.201 1.00 98.06 106 SER A O 1
ATOM 836 N N . GLU A 1 107 ? 11.990 1.475 -22.103 1.00 98.12 107 GLU A N 1
ATOM 837 C CA . GLU A 1 107 ? 13.446 1.357 -22.023 1.00 98.12 107 GLU A CA 1
ATOM 838 C C . GLU A 1 107 ? 14.014 2.101 -20.809 1.00 98.12 107 GLU A C 1
ATOM 840 O O . GLU A 1 107 ? 14.906 1.602 -20.135 1.00 98.12 107 GLU A O 1
ATOM 845 N N . ARG A 1 108 ? 13.418 3.238 -20.440 1.00 98.06 108 ARG A N 1
ATOM 846 C CA . ARG A 1 108 ? 13.803 3.988 -19.235 1.00 98.06 108 ARG A CA 1
ATOM 847 C C . ARG A 1 108 ? 13.481 3.217 -17.954 1.00 98.06 108 ARG A C 1
ATOM 849 O O . ARG A 1 108 ? 14.260 3.245 -17.007 1.00 98.06 108 ARG A O 1
ATOM 856 N N . ALA A 1 109 ? 12.344 2.519 -17.924 1.00 98.25 109 ALA A N 1
ATOM 857 C CA . ALA A 1 109 ? 11.980 1.636 -16.819 1.00 98.25 109 ALA A CA 1
ATOM 858 C C . ALA A 1 109 ? 12.936 0.438 -16.714 1.00 98.25 109 ALA A C 1
ATOM 860 O O . ALA A 1 109 ? 13.345 0.090 -15.607 1.00 98.25 109 ALA A O 1
ATOM 861 N N . ARG A 1 110 ? 13.355 -0.138 -17.849 1.00 98.38 110 ARG A N 1
ATOM 862 C CA . ARG A 1 110 ? 14.384 -1.186 -17.890 1.00 98.38 110 ARG A CA 1
ATOM 863 C C . ARG A 1 110 ? 15.719 -0.684 -17.346 1.00 98.38 110 ARG A C 1
ATOM 865 O O . ARG A 1 110 ? 16.299 -1.334 -16.485 1.00 98.38 110 ARG A O 1
ATOM 872 N N . GLU A 1 111 ? 16.198 0.462 -17.828 1.00 98.31 111 GLU A N 1
ATOM 873 C CA . GLU A 1 111 ? 17.448 1.085 -17.372 1.00 98.31 111 GLU A CA 1
ATOM 874 C C . GLU A 1 111 ? 17.418 1.359 -15.865 1.00 98.31 111 GLU A C 1
ATOM 876 O O . GLU A 1 111 ? 18.383 1.057 -15.162 1.00 98.31 111 GLU A O 1
ATOM 881 N N . TRP A 1 112 ? 16.292 1.869 -15.355 1.00 98.25 112 TRP A N 1
ATOM 882 C CA . TRP A 1 112 ? 16.088 2.057 -13.922 1.00 98.25 112 TRP A CA 1
ATOM 883 C C . TRP A 1 112 ? 16.155 0.727 -13.162 1.00 98.25 112 TRP A C 1
ATOM 885 O O . TRP A 1 112 ? 16.865 0.642 -12.160 1.00 98.25 112 TRP A O 1
ATOM 895 N N . LEU A 1 113 ? 15.477 -0.323 -13.642 1.00 98.31 113 LEU A N 1
ATOM 896 C CA . LEU A 1 113 ? 15.482 -1.632 -12.984 1.00 98.31 113 LEU A CA 1
ATOM 897 C C . LEU A 1 113 ? 16.878 -2.268 -13.010 1.00 98.31 113 LEU A C 1
ATOM 899 O O . LEU A 1 113 ? 17.300 -2.842 -12.010 1.00 98.31 113 LEU A O 1
ATOM 903 N N . ALA A 1 114 ? 17.618 -2.123 -14.113 1.00 98.19 114 ALA A N 1
ATOM 904 C CA . ALA A 1 114 ? 18.997 -2.590 -14.233 1.00 98.19 114 ALA A CA 1
ATOM 905 C C . ALA A 1 114 ? 19.906 -1.903 -13.205 1.00 98.19 114 ALA A C 1
ATOM 907 O O . ALA A 1 114 ? 20.666 -2.569 -12.504 1.00 98.19 114 ALA A O 1
ATOM 908 N N . ALA A 1 115 ? 19.792 -0.577 -13.083 1.00 97.62 115 ALA A N 1
ATOM 909 C CA . ALA A 1 115 ? 20.582 0.212 -12.144 1.00 97.62 115 ALA A CA 1
ATOM 910 C C . ALA A 1 115 ? 20.236 -0.074 -10.671 1.00 97.62 115 ALA A C 1
ATOM 912 O O . ALA A 1 115 ? 21.099 0.056 -9.808 1.00 97.62 115 ALA A O 1
ATOM 913 N N . ASN A 1 116 ? 18.996 -0.480 -10.384 1.00 97.81 116 ASN A N 1
ATOM 914 C CA . ASN A 1 116 ? 18.494 -0.738 -9.031 1.00 97.81 116 ASN A CA 1
ATOM 915 C C . ASN A 1 116 ? 18.302 -2.234 -8.731 1.00 97.81 116 ASN A C 1
ATOM 917 O O . ASN A 1 116 ? 17.612 -2.587 -7.776 1.00 97.81 116 ASN A O 1
ATOM 921 N N . ARG A 1 117 ? 18.903 -3.132 -9.522 1.00 96.75 117 ARG A N 1
ATOM 922 C CA . ARG A 1 117 ? 18.686 -4.583 -9.410 1.00 96.75 117 ARG A CA 1
ATOM 923 C C . ARG A 1 117 ? 18.991 -5.125 -8.012 1.00 96.75 117 ARG A C 1
ATOM 925 O O . ARG A 1 117 ? 18.197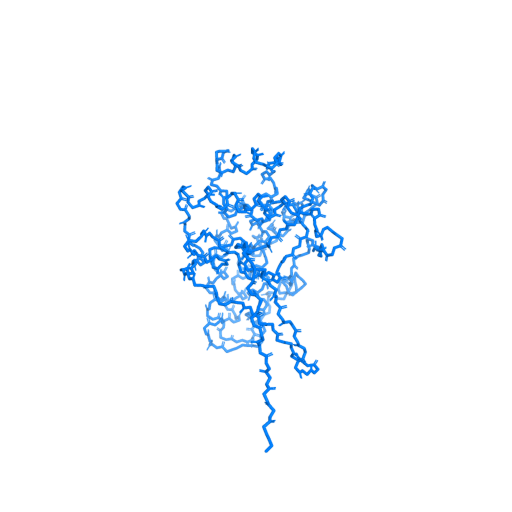 -5.889 -7.464 1.00 96.75 117 ARG A O 1
ATOM 932 N N . ASP A 1 118 ? 20.112 -4.710 -7.430 1.00 97.31 118 ASP A N 1
ATOM 933 C CA . ASP A 1 118 ? 20.537 -5.157 -6.097 1.00 97.31 118 ASP A CA 1
ATOM 934 C C . ASP A 1 118 ? 19.641 -4.579 -4.995 1.00 97.31 118 ASP A C 1
ATOM 936 O O . ASP A 1 118 ? 19.290 -5.292 -4.054 1.00 97.31 118 ASP A O 1
ATOM 940 N N . LEU A 1 119 ? 19.208 -3.320 -5.147 1.00 97.94 119 LEU A N 1
ATOM 941 C CA . LEU A 1 119 ? 18.239 -2.680 -4.256 1.00 97.94 119 LEU A CA 1
ATOM 942 C C . LEU A 1 119 ? 16.927 -3.474 -4.244 1.00 97.94 119 LEU A C 1
ATOM 944 O O . LEU A 1 119 ? 16.500 -3.924 -3.186 1.00 97.94 119 LEU A O 1
ATOM 948 N N . VAL A 1 120 ? 16.336 -3.719 -5.418 1.00 98.06 120 VAL A N 1
ATOM 949 C CA . VAL A 1 120 ? 15.077 -4.470 -5.546 1.00 98.06 120 VAL A CA 1
ATOM 950 C C . VAL A 1 120 ? 15.226 -5.893 -5.004 1.00 98.06 120 VAL A C 1
ATOM 952 O O . VAL A 1 120 ? 14.374 -6.342 -4.243 1.00 98.06 120 VAL A O 1
ATOM 955 N N . THR A 1 121 ? 16.323 -6.585 -5.325 1.00 97.81 121 THR A N 1
ATOM 956 C CA . THR A 1 121 ? 16.585 -7.946 -4.825 1.00 97.81 121 THR A CA 1
ATOM 957 C C . THR A 1 121 ? 16.653 -7.969 -3.296 1.00 97.81 121 THR A C 1
ATOM 959 O O . THR A 1 121 ? 15.939 -8.742 -2.660 1.00 97.81 121 THR A O 1
ATOM 962 N N . THR A 1 122 ? 17.427 -7.063 -2.694 1.00 98.06 122 THR A N 1
ATOM 963 C CA . THR A 1 122 ? 17.577 -6.970 -1.232 1.00 98.06 122 THR A CA 1
ATOM 964 C C . THR A 1 122 ? 16.256 -6.596 -0.552 1.00 98.06 122 THR A C 1
ATOM 966 O O . THR A 1 122 ? 15.918 -7.124 0.509 1.00 98.06 122 THR A O 1
ATOM 969 N N . SER A 1 123 ? 15.468 -5.704 -1.161 1.00 98.19 123 SER A N 1
ATOM 970 C CA . SER A 1 123 ? 14.133 -5.350 -0.674 1.00 98.19 123 SER A CA 1
ATOM 971 C C . SER A 1 123 ? 13.177 -6.544 -0.695 1.00 98.19 123 SER A C 1
ATOM 973 O O . SER A 1 123 ? 12.441 -6.737 0.271 1.00 98.19 123 SER A O 1
ATOM 975 N N . LEU A 1 124 ? 13.205 -7.368 -1.745 1.00 97.94 124 LEU A N 1
ATOM 976 C CA . LEU A 1 124 ? 12.390 -8.582 -1.838 1.00 97.94 124 LEU A CA 1
ATOM 977 C C . LEU A 1 124 ? 12.814 -9.637 -0.806 1.00 97.94 124 LEU A C 1
ATOM 979 O O . LEU A 1 124 ? 11.962 -10.207 -0.134 1.00 97.94 124 LEU A O 1
ATOM 983 N N . GLU A 1 125 ? 14.115 -9.845 -0.601 1.00 97.31 125 GLU A N 1
ATOM 984 C CA . GLU A 1 125 ? 14.621 -10.753 0.439 1.00 97.31 125 GLU A CA 1
ATOM 985 C C . GLU A 1 125 ? 14.219 -10.294 1.849 1.00 97.31 125 GLU A C 1
ATOM 987 O O . GLU A 1 125 ? 13.800 -11.096 2.691 1.00 97.31 125 GLU A O 1
ATOM 992 N N . ARG A 1 126 ? 14.301 -8.982 2.115 1.00 97.19 126 ARG A N 1
ATOM 993 C CA . ARG A 1 126 ? 13.830 -8.399 3.377 1.00 97.19 126 ARG A CA 1
ATOM 994 C C . ARG A 1 126 ? 12.320 -8.564 3.540 1.00 97.19 126 ARG A C 1
ATOM 996 O O . ARG A 1 126 ? 11.883 -8.863 4.652 1.00 97.19 126 ARG A O 1
ATOM 1003 N N . TYR A 1 127 ? 11.547 -8.382 2.470 1.00 97.50 127 TYR A N 1
ATOM 1004 C CA . TYR A 1 127 ? 10.103 -8.610 2.468 1.00 97.50 127 TYR A CA 1
ATOM 1005 C C . TYR A 1 127 ? 9.786 -10.056 2.854 1.00 97.50 127 TYR A C 1
ATOM 1007 O O . TYR A 1 127 ? 9.032 -10.272 3.799 1.00 97.50 127 TYR A O 1
ATOM 1015 N N . ASP A 1 128 ? 10.417 -11.030 2.194 1.00 96.81 128 ASP A N 1
ATOM 1016 C CA . ASP A 1 128 ? 10.159 -12.457 2.411 1.00 96.81 128 ASP A CA 1
ATOM 1017 C C . ASP A 1 128 ? 10.492 -12.870 3.860 1.00 96.81 128 ASP A C 1
ATOM 1019 O O . ASP A 1 128 ? 9.736 -13.607 4.502 1.00 96.81 128 ASP A O 1
ATOM 1023 N N . ARG A 1 129 ? 11.581 -12.332 4.430 1.00 96.00 129 ARG A N 1
ATOM 1024 C CA . ARG A 1 129 ? 11.931 -12.541 5.844 1.00 96.00 129 ARG A CA 1
ATOM 1025 C C . ARG A 1 129 ? 10.872 -11.967 6.789 1.00 96.00 129 ARG A C 1
ATOM 1027 O O . ARG A 1 129 ? 10.408 -12.671 7.685 1.00 96.00 129 ARG A O 1
ATOM 1034 N N . LEU A 1 130 ? 10.499 -10.700 6.600 1.00 96.06 130 LEU A N 1
ATOM 1035 C CA . LEU A 1 130 ? 9.528 -10.019 7.459 1.00 96.06 130 LEU A CA 1
ATOM 1036 C C . LEU A 1 130 ? 8.128 -10.645 7.351 1.00 96.06 130 LEU A C 1
ATOM 1038 O O . LEU A 1 130 ? 7.447 -10.781 8.364 1.00 96.06 130 LEU A O 1
ATOM 1042 N N . ALA A 1 131 ? 7.723 -11.108 6.166 1.00 95.75 131 ALA A N 1
ATOM 1043 C CA . ALA A 1 131 ? 6.462 -11.823 5.970 1.00 95.75 131 ALA A CA 1
ATOM 1044 C C . ALA A 1 131 ? 6.356 -13.055 6.889 1.00 95.75 131 ALA A C 1
ATOM 1046 O O . ALA A 1 131 ? 5.316 -13.280 7.511 1.00 95.75 131 ALA A O 1
ATOM 1047 N N . GLY A 1 132 ? 7.446 -13.817 7.049 1.00 93.75 132 GLY A N 1
ATOM 1048 C CA . GLY A 1 132 ? 7.496 -14.963 7.964 1.00 93.75 132 GLY A CA 1
ATOM 1049 C C . GLY A 1 132 ? 7.340 -14.586 9.446 1.00 93.75 132 GLY A C 1
ATOM 1050 O O . GLY A 1 132 ? 6.723 -15.324 10.217 1.00 93.75 132 GLY A O 1
ATOM 1051 N N . GLU A 1 133 ? 7.855 -13.422 9.849 1.00 92.69 133 GLU A N 1
ATOM 1052 C CA . GLU A 1 133 ? 7.736 -12.896 11.218 1.00 92.69 133 GLU A CA 1
ATOM 1053 C C . GLU A 1 133 ? 6.314 -12.384 11.519 1.00 92.69 133 GLU A C 1
ATOM 1055 O O . GLU A 1 133 ? 5.800 -12.552 12.633 1.00 92.69 133 GLU A O 1
ATOM 1060 N N . VAL A 1 134 ? 5.668 -11.781 10.516 1.00 93.81 134 VAL A N 1
ATOM 1061 C CA . VAL A 1 134 ? 4.329 -11.177 10.602 1.00 93.81 134 VAL A CA 1
ATOM 1062 C C . VAL A 1 134 ? 3.213 -12.225 10.505 1.00 93.81 134 VAL A C 1
ATOM 1064 O O . VAL A 1 134 ? 2.159 -12.061 11.121 1.00 93.81 134 VAL A O 1
ATOM 1067 N N . ALA A 1 135 ? 3.443 -13.347 9.819 1.00 90.81 135 ALA A N 1
ATOM 1068 C CA . ALA A 1 135 ? 2.426 -14.381 9.608 1.00 90.81 135 ALA A CA 1
ATOM 1069 C C . ALA A 1 135 ? 1.892 -15.044 10.890 1.00 90.81 135 ALA A C 1
ATOM 1071 O O . ALA A 1 135 ? 0.780 -15.565 10.889 1.00 90.81 135 ALA A O 1
ATOM 1072 N N . ASN A 1 136 ? 2.657 -15.009 11.983 1.00 88.00 136 ASN A N 1
ATOM 1073 C CA . ASN A 1 136 ? 2.276 -15.615 13.264 1.00 88.00 136 ASN A CA 1
ATOM 1074 C C . ASN A 1 136 ? 1.621 -14.624 14.241 1.00 88.00 136 ASN A C 1
ATOM 1076 O O . ASN A 1 136 ? 1.433 -14.948 15.415 1.00 88.00 136 ASN A O 1
ATOM 1080 N N . ARG A 1 137 ? 1.329 -13.398 13.797 1.00 90.94 137 ARG A 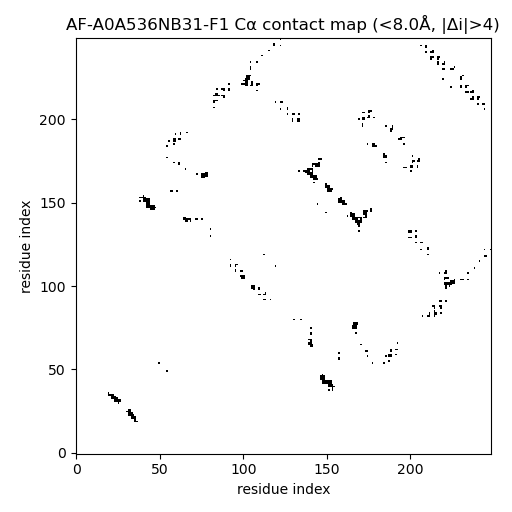N 1
ATOM 1081 C CA . ARG A 1 137 ? 0.746 -12.352 14.645 1.00 90.94 137 ARG A CA 1
ATOM 1082 C C . ARG A 1 137 ? -0.765 -12.483 14.749 1.00 90.94 137 ARG A C 1
ATOM 1084 O O . ARG A 1 137 ? -1.396 -13.255 14.034 1.00 90.94 137 ARG A O 1
ATOM 1091 N N . GLU A 1 138 ? -1.341 -11.745 15.690 1.00 92.94 138 GLU A N 1
ATOM 1092 C CA . GLU A 1 138 ? -2.790 -11.675 15.831 1.00 92.94 138 GLU A CA 1
ATOM 1093 C C . GLU A 1 138 ? -3.392 -10.897 14.660 1.00 92.94 138 GLU A C 1
ATOM 1095 O O . GLU A 1 138 ? -2.894 -9.836 14.289 1.00 92.94 138 GLU A O 1
ATOM 1100 N N . PHE A 1 139 ? -4.459 -11.438 14.070 1.00 95.44 139 PHE A N 1
ATOM 1101 C CA . PHE A 1 139 ? -5.143 -10.811 12.945 1.00 95.44 139 PHE A CA 1
ATOM 1102 C C . PHE A 1 139 ? -6.435 -10.153 13.420 1.00 95.44 139 PHE A C 1
ATOM 1104 O O . PHE A 1 139 ? -7.280 -10.786 14.070 1.00 95.44 139 PHE A O 1
ATOM 1111 N N . VAL A 1 140 ? -6.599 -8.902 13.009 1.00 96.88 140 VAL A N 1
ATOM 1112 C CA . VAL A 1 140 ? -7.808 -8.098 13.158 1.00 96.88 140 VAL A CA 1
ATOM 1113 C C . VAL A 1 140 ? -8.363 -7.759 11.780 1.00 96.88 140 VAL A C 1
ATOM 1115 O O . VAL A 1 140 ? -7.681 -7.909 10.768 1.00 96.88 140 VAL A O 1
ATOM 1118 N N . ILE A 1 141 ? -9.614 -7.317 11.716 1.00 97.38 141 ILE A N 1
ATOM 1119 C CA . ILE A 1 141 ? -10.132 -6.705 10.498 1.00 97.38 141 ILE A CA 1
ATOM 1120 C C . ILE A 1 141 ? -9.370 -5.407 10.231 1.00 97.38 141 ILE A C 1
ATOM 1122 O O . ILE A 1 141 ? -9.283 -4.560 11.111 1.00 97.38 141 ILE A O 1
ATOM 1126 N N . THR A 1 142 ? -8.835 -5.275 9.022 1.00 96.94 142 THR A N 1
ATOM 1127 C CA . THR A 1 142 ? -8.096 -4.099 8.545 1.00 96.94 142 THR A CA 1
ATOM 1128 C C . THR A 1 142 ? -8.721 -3.585 7.255 1.00 96.94 142 THR A C 1
ATOM 1130 O O . THR A 1 142 ? -9.298 -4.364 6.487 1.00 96.94 142 THR A O 1
ATOM 1133 N N . HIS A 1 143 ? -8.600 -2.286 7.015 1.00 96.00 143 HIS A N 1
ATOM 1134 C CA . HIS A 1 143 ? -8.994 -1.609 5.788 1.00 96.00 143 HIS A CA 1
ATOM 1135 C C . HIS A 1 143 ? -8.040 -1.958 4.651 1.00 96.00 143 HIS A C 1
ATOM 1137 O O . HIS A 1 143 ? -8.474 -2.496 3.641 1.00 96.00 143 HIS A O 1
ATOM 1143 N N . GLY A 1 144 ? -6.736 -1.758 4.859 1.00 93.06 144 GLY A N 1
ATOM 1144 C CA . GLY A 1 144 ? -5.675 -2.158 3.940 1.00 93.06 144 GLY A CA 1
ATOM 1145 C C . GLY A 1 144 ? -4.968 -1.029 3.209 1.00 93.06 144 GLY A C 1
ATOM 1146 O O . GLY A 1 144 ? -3.817 -1.201 2.814 1.00 93.06 144 GLY A O 1
ATOM 1147 N N . GLU A 1 145 ? -5.635 0.110 3.068 1.00 90.75 145 GLU A N 1
ATOM 1148 C CA . GLU A 1 145 ? -5.104 1.322 2.439 1.00 90.75 145 GLU A CA 1
ATOM 1149 C C . GLU A 1 145 ? -5.405 2.543 3.323 1.00 90.75 145 GLU A C 1
ATOM 1151 O O . GLU A 1 145 ? -6.372 3.268 3.072 1.00 90.75 145 GLU A O 1
ATOM 1156 N N . PRO A 1 146 ? -4.634 2.765 4.403 1.00 82.12 146 PRO A N 1
ATOM 1157 C CA . PRO A 1 146 ? -4.950 3.756 5.436 1.00 82.12 146 PRO A CA 1
ATOM 1158 C C . PRO A 1 146 ? -4.599 5.207 5.046 1.00 82.12 146 PRO A C 1
ATOM 1160 O O . PRO A 1 146 ? -4.382 6.052 5.915 1.00 82.12 146 PRO A O 1
ATOM 1163 N N . HIS A 1 147 ? -4.501 5.518 3.751 1.00 87.38 147 HIS A N 1
ATOM 1164 C CA . HIS A 1 147 ? -4.061 6.830 3.278 1.00 87.38 147 HIS A CA 1
ATOM 1165 C C . HIS A 1 147 ? -5.185 7.874 3.267 1.00 87.38 147 HIS A C 1
ATOM 1167 O O . HIS A 1 147 ? -6.361 7.552 3.096 1.00 87.38 147 HIS A O 1
ATOM 1173 N N . GLY A 1 148 ? -4.809 9.157 3.317 1.00 88.06 148 GLY A N 1
ATOM 1174 C CA . GLY A 1 148 ? -5.744 10.291 3.319 1.00 88.06 148 GLY A CA 1
ATOM 1175 C C . GLY A 1 148 ? -6.774 10.299 2.191 1.00 88.06 148 GLY A C 1
ATOM 1176 O O . GLY A 1 148 ? -7.927 10.662 2.406 1.00 88.06 148 GLY A O 1
ATOM 1177 N N . GLY A 1 149 ? -6.413 9.792 1.008 1.00 90.88 149 GLY A N 1
ATOM 1178 C CA . GLY A 1 149 ? -7.347 9.658 -0.119 1.00 90.88 149 GLY A CA 1
ATOM 1179 C C . GLY A 1 149 ? -8.589 8.797 0.168 1.00 90.88 149 GLY A C 1
ATOM 1180 O O . GLY A 1 149 ? -9.610 8.995 -0.483 1.00 90.88 149 GLY A O 1
ATOM 1181 N N . ASN A 1 150 ? -8.532 7.915 1.174 1.00 93.69 150 ASN A N 1
ATOM 1182 C CA . ASN A 1 150 ? -9.630 7.029 1.575 1.00 93.69 150 ASN A CA 1
ATOM 1183 C C . ASN A 1 150 ? -10.411 7.567 2.785 1.00 93.69 150 ASN A C 1
ATOM 1185 O O . ASN A 1 150 ? -11.186 6.846 3.416 1.00 93.69 150 ASN A O 1
ATOM 1189 N N . LEU A 1 151 ? -10.230 8.851 3.109 1.00 92.50 151 LEU A N 1
ATOM 1190 C CA . LEU A 1 151 ? -10.921 9.530 4.195 1.00 92.50 151 LEU A CA 1
ATOM 1191 C C . LEU A 1 151 ? -11.837 10.633 3.669 1.00 92.50 151 LEU A C 1
ATOM 1193 O O . LEU A 1 151 ? -11.462 11.456 2.833 1.00 92.50 151 LEU A O 1
ATOM 1197 N N . ILE A 1 152 ? -13.032 10.715 4.247 1.00 92.88 152 ILE A N 1
ATOM 1198 C CA . ILE A 1 152 ? -13.915 11.873 4.118 1.00 92.88 152 ILE A CA 1
ATOM 1199 C C . ILE A 1 152 ? -14.124 12.473 5.503 1.00 92.88 152 ILE A C 1
ATOM 1201 O O . ILE A 1 152 ? -14.650 11.824 6.407 1.00 92.88 152 ILE A O 1
ATOM 1205 N N . ARG A 1 153 ? -13.749 13.742 5.667 1.00 91.94 153 ARG A N 1
ATOM 1206 C CA . ARG A 1 153 ? -14.054 14.522 6.866 1.00 91.94 153 ARG A CA 1
ATOM 1207 C C . ARG A 1 153 ? -15.460 15.098 6.760 1.00 91.94 153 ARG A C 1
ATOM 1209 O O . ARG A 1 153 ? -15.699 16.021 5.979 1.00 91.94 153 ARG A O 1
ATOM 1216 N N . THR A 1 154 ? -16.367 14.558 7.562 1.00 92.94 154 THR A N 1
ATOM 1217 C CA . THR A 1 154 ? -17.766 14.991 7.673 1.00 92.94 154 THR A CA 1
ATOM 1218 C C . THR A 1 154 ? -17.960 15.899 8.893 1.00 92.94 154 THR A C 1
ATOM 1220 O O . THR A 1 154 ? -17.027 16.112 9.672 1.00 92.94 154 THR A O 1
ATOM 1223 N N . GLU A 1 155 ? -19.171 16.430 9.085 1.00 92.56 155 GLU A N 1
ATOM 1224 C CA . GLU A 1 155 ? -19.536 17.154 10.314 1.00 92.56 155 GLU A CA 1
ATOM 1225 C C . GLU A 1 155 ? -19.526 16.246 11.559 1.00 92.56 155 GLU A C 1
ATOM 1227 O O . GLU A 1 155 ? -19.257 16.723 12.661 1.00 92.56 155 GLU A O 1
ATOM 1232 N N . ASP A 1 156 ? -19.749 14.940 11.375 1.00 88.00 156 ASP A N 1
ATOM 1233 C CA . ASP A 1 156 ? -19.821 13.935 12.443 1.00 88.00 156 ASP A CA 1
ATOM 1234 C C . ASP A 1 156 ? -18.475 13.224 12.707 1.00 88.00 156 ASP A C 1
ATOM 1236 O O . ASP A 1 156 ? -18.385 12.379 13.600 1.00 88.00 156 ASP A O 1
ATOM 1240 N N . GLY A 1 157 ? -17.425 13.558 11.945 1.00 87.75 157 GLY A N 1
ATOM 1241 C CA . GLY A 1 157 ? -16.084 12.972 12.051 1.00 87.75 157 GLY A CA 1
ATOM 1242 C C . GLY A 1 157 ? -15.577 12.340 10.752 1.00 87.75 157 GLY A C 1
ATOM 1243 O O . GLY A 1 157 ? -16.112 12.581 9.664 1.00 87.75 157 GLY A O 1
ATOM 1244 N N . LEU A 1 158 ? -14.507 11.553 10.863 1.00 89.94 158 LEU A N 1
ATOM 1245 C CA . LEU A 1 158 ? -13.900 10.832 9.740 1.00 89.94 158 LEU A CA 1
ATOM 1246 C C . LEU A 1 158 ? -14.720 9.609 9.299 1.00 89.94 158 LEU A C 1
ATOM 1248 O O . LEU A 1 158 ? -15.192 8.820 10.117 1.00 89.94 158 LEU A O 1
ATOM 1252 N N . CYS A 1 159 ? -14.838 9.436 7.983 1.00 91.38 159 CYS A N 1
ATOM 1253 C CA . CYS A 1 159 ? -15.450 8.284 7.329 1.00 91.38 159 CYS A CA 1
ATOM 1254 C C . CYS A 1 159 ? -14.435 7.604 6.402 1.00 91.38 159 CYS A C 1
ATOM 1256 O O . CYS A 1 159 ? -13.751 8.295 5.647 1.00 91.38 159 CYS A O 1
ATOM 1258 N N . LEU A 1 160 ? -14.366 6.271 6.463 1.00 92.50 160 LEU A N 1
ATOM 1259 C CA . LEU A 1 160 ? -13.563 5.436 5.565 1.00 92.50 160 LEU A CA 1
ATOM 1260 C C . LEU A 1 160 ? -14.359 5.067 4.312 1.00 92.50 160 LEU A C 1
ATOM 1262 O O . LEU A 1 160 ? -15.526 4.662 4.395 1.00 92.50 160 LEU A O 1
ATOM 1266 N N . ILE A 1 161 ? -13.698 5.162 3.167 1.00 92.44 161 ILE A N 1
ATOM 1267 C CA . ILE A 1 161 ? -14.190 4.718 1.862 1.00 92.44 161 ILE A CA 1
ATOM 1268 C C . ILE A 1 161 ? -13.178 3.757 1.237 1.00 92.44 161 ILE A C 1
ATOM 1270 O O . ILE A 1 161 ? -12.055 3.681 1.706 1.00 92.44 161 ILE A O 1
ATOM 1274 N N . ASP A 1 162 ? -13.573 3.093 0.153 1.00 91.44 162 ASP A N 1
ATOM 1275 C CA . ASP A 1 162 ? -12.745 2.100 -0.546 1.00 91.44 162 ASP A CA 1
ATOM 1276 C C . ASP A 1 162 ? -12.458 0.833 0.281 1.00 91.44 162 ASP A C 1
ATOM 1278 O O . ASP A 1 162 ? -11.350 0.532 0.715 1.00 91.44 162 ASP A O 1
ATOM 1282 N N . TRP A 1 163 ? -13.519 0.051 0.489 1.00 92.00 163 TRP A N 1
ATOM 1283 C CA . TRP A 1 163 ? -13.474 -1.186 1.269 1.00 92.00 163 TRP A CA 1
ATOM 1284 C C . TRP A 1 163 ? -13.048 -2.417 0.437 1.00 92.00 163 TRP A C 1
ATOM 1286 O O . TRP A 1 163 ? -13.209 -3.550 0.896 1.00 92.00 163 TRP A O 1
ATOM 1296 N N . ASP A 1 164 ? -12.506 -2.242 -0.775 1.00 90.31 164 ASP A N 1
ATOM 1297 C CA . ASP A 1 164 ? -12.149 -3.360 -1.665 1.00 90.31 164 ASP A CA 1
ATOM 1298 C C . ASP A 1 164 ? -10.906 -4.127 -1.184 1.00 90.31 164 ASP A C 1
ATOM 1300 O O . ASP A 1 164 ? -10.701 -5.297 -1.534 1.00 90.31 164 ASP A O 1
ATOM 1304 N N . THR A 1 165 ? -10.070 -3.500 -0.350 1.00 92.56 165 THR A N 1
ATOM 1305 C CA . THR A 1 165 ? -8.826 -4.089 0.173 1.00 92.56 165 THR A CA 1
ATOM 1306 C C . THR A 1 165 ? -8.935 -4.692 1.570 1.00 92.56 165 THR A C 1
ATOM 1308 O O . THR A 1 165 ? -7.946 -5.231 2.089 1.00 92.56 165 THR A O 1
ATOM 1311 N N . VAL A 1 166 ? -10.146 -4.710 2.128 1.00 95.19 166 VAL A N 1
ATOM 1312 C CA . VAL A 1 166 ? -10.437 -5.234 3.464 1.00 95.19 166 VAL A CA 1
ATOM 1313 C C . VAL A 1 166 ? -9.973 -6.667 3.604 1.00 95.19 166 VAL A C 1
ATOM 1315 O O . VAL A 1 166 ? -10.238 -7.508 2.742 1.00 95.19 166 VAL A O 1
ATOM 1318 N N . ALA A 1 167 ? -9.293 -6.949 4.711 1.00 96.19 167 ALA A N 1
ATOM 1319 C CA . ALA A 1 167 ? -8.898 -8.303 5.061 1.00 96.19 167 ALA A CA 1
ATOM 1320 C C . ALA A 1 167 ? -8.581 -8.439 6.550 1.00 96.19 167 ALA A C 1
ATOM 1322 O O . ALA A 1 167 ? -8.276 -7.460 7.233 1.00 96.19 167 ALA A O 1
ATOM 1323 N N . LEU A 1 168 ? -8.594 -9.676 7.037 1.00 97.31 168 LEU A N 1
ATOM 1324 C CA . LEU A 1 168 ? -7.924 -10.036 8.275 1.00 97.31 168 LEU A CA 1
ATOM 1325 C C . LEU A 1 168 ? -6.410 -9.948 8.072 1.00 97.31 168 LEU A C 1
ATOM 1327 O O . LEU A 1 168 ? -5.865 -10.606 7.182 1.00 97.31 168 LEU A O 1
ATOM 1331 N N . ALA A 1 169 ? -5.754 -9.139 8.897 1.00 96.00 169 ALA A N 1
ATOM 1332 C CA . ALA A 1 169 ? -4.312 -8.932 8.893 1.00 96.00 169 ALA A CA 1
ATOM 1333 C C . ALA A 1 169 ? -3.849 -8.388 10.258 1.00 96.00 169 ALA A C 1
ATOM 1335 O O . ALA A 1 169 ? -4.680 -7.943 11.055 1.00 96.00 169 ALA A O 1
ATOM 1336 N N . PRO A 1 170 ? -2.541 -8.396 10.554 1.00 95.88 170 PRO A N 1
ATOM 1337 C CA . PRO A 1 170 ? -2.011 -7.672 11.703 1.00 95.88 170 PRO A CA 1
ATOM 1338 C C . PRO A 1 170 ? -2.362 -6.177 11.645 1.00 95.88 170 PRO A C 1
ATOM 1340 O O . PRO A 1 170 ? -2.348 -5.601 10.550 1.00 95.88 170 PRO A O 1
ATOM 1343 N N . PRO A 1 171 ? -2.690 -5.549 12.792 1.00 96.44 171 PRO A N 1
ATOM 1344 C CA . PRO A 1 171 ? -3.206 -4.179 12.845 1.00 96.44 171 PRO A CA 1
ATOM 1345 C C . PRO A 1 171 ? -2.254 -3.153 12.228 1.00 96.44 171 PRO A C 1
ATOM 1347 O O . PRO A 1 171 ? -2.694 -2.127 11.717 1.00 96.44 171 PRO A O 1
ATOM 1350 N N . GLU A 1 172 ? -0.953 -3.442 12.214 1.00 96.19 172 GLU A N 1
ATOM 1351 C CA . GLU A 1 172 ? 0.084 -2.604 11.617 1.00 96.19 172 GLU A CA 1
ATOM 1352 C C . GLU A 1 172 ? -0.163 -2.283 10.137 1.00 96.19 172 GLU A C 1
ATOM 1354 O O . GLU A 1 172 ? 0.330 -1.260 9.659 1.00 96.19 172 GLU A O 1
ATOM 1359 N N . ARG A 1 173 ? -0.981 -3.085 9.438 1.00 95.75 173 ARG A N 1
ATOM 1360 C CA . ARG A 1 173 ? -1.407 -2.828 8.054 1.00 95.75 173 ARG A CA 1
ATOM 1361 C C . ARG A 1 173 ? -2.081 -1.470 7.879 1.00 95.75 173 ARG A C 1
ATOM 1363 O O . ARG A 1 173 ? -1.862 -0.825 6.858 1.00 95.75 173 ARG A O 1
ATOM 1370 N N . ASP A 1 174 ? -2.837 -1.027 8.881 1.00 95.31 174 ASP A N 1
ATOM 1371 C CA . ASP A 1 174 ? -3.534 0.263 8.861 1.00 95.31 174 ASP A CA 1
ATOM 1372 C C . ASP A 1 174 ? -2.788 1.359 9.643 1.00 95.31 174 ASP A C 1
ATOM 1374 O O . ASP A 1 174 ? -3.113 2.541 9.540 1.00 95.31 174 ASP A O 1
ATOM 1378 N N . LEU A 1 175 ? -1.765 0.994 10.424 1.00 94.12 175 LEU A N 1
ATOM 1379 C CA . LEU A 1 175 ? -1.095 1.918 11.346 1.00 94.12 175 LEU A CA 1
ATOM 1380 C C . LEU A 1 175 ? 0.243 2.450 10.829 1.00 94.12 175 LEU A C 1
ATOM 1382 O O . LEU A 1 175 ? 0.703 3.483 11.307 1.00 94.12 175 LEU A O 1
ATOM 1386 N N . TRP A 1 176 ? 0.882 1.794 9.860 1.00 92.62 176 TRP A N 1
ATOM 1387 C CA . TRP A 1 176 ? 2.242 2.148 9.435 1.00 92.62 176 TRP A CA 1
ATOM 1388 C C . TRP A 1 176 ? 2.385 3.560 8.845 1.00 92.62 176 TRP A C 1
ATOM 1390 O O . TRP A 1 176 ? 3.428 4.186 9.040 1.00 92.62 176 TRP A O 1
ATOM 1400 N N . MET A 1 177 ? 1.350 4.089 8.178 1.00 88.69 177 MET A N 1
ATOM 1401 C CA . MET A 1 177 ? 1.325 5.481 7.691 1.00 88.69 177 MET A CA 1
ATOM 1402 C C . MET A 1 177 ? 1.096 6.491 8.824 1.00 88.69 177 MET A C 1
ATOM 1404 O O . MET A 1 177 ? 1.438 7.666 8.698 1.00 88.69 177 MET A O 1
ATOM 1408 N N . LEU A 1 178 ? 0.517 6.041 9.940 1.00 87.12 178 LEU A N 1
ATOM 1409 C CA . LEU A 1 178 ? 0.369 6.840 11.148 1.00 87.12 178 LEU A CA 1
ATOM 1410 C C . LEU A 1 178 ? 1.575 6.738 12.065 1.00 87.12 178 LEU A C 1
ATOM 1412 O O . LEU A 1 178 ? 1.643 7.502 13.012 1.00 87.12 178 LEU A O 1
ATOM 1416 N N . ASP A 1 179 ? 2.530 5.847 11.850 1.00 88.06 179 ASP A N 1
ATOM 1417 C CA . ASP A 1 179 ? 3.696 5.786 12.721 1.00 88.06 179 ASP A CA 1
ATOM 1418 C C . ASP A 1 179 ? 4.663 6.949 12.420 1.00 88.06 179 ASP A C 1
ATOM 1420 O O . ASP A 1 179 ? 5.138 7.091 11.297 1.00 88.06 179 ASP A O 1
ATOM 1424 N N . ASP A 1 180 ? 4.950 7.784 13.428 1.00 85.06 180 ASP A N 1
ATOM 1425 C CA . ASP A 1 180 ? 5.945 8.876 13.359 1.00 85.06 180 ASP A CA 1
ATOM 1426 C C . ASP A 1 180 ? 7.331 8.459 13.879 1.00 85.06 180 ASP A C 1
ATOM 1428 O O . ASP A 1 180 ? 8.214 9.299 14.054 1.00 85.06 180 ASP A O 1
ATOM 1432 N N . GLY A 1 181 ? 7.523 7.166 14.157 1.00 83.81 181 GLY A N 1
ATOM 1433 C CA . GLY A 1 181 ? 8.763 6.627 14.706 1.00 83.81 181 GLY A CA 1
ATOM 1434 C C . GLY A 1 181 ? 8.922 6.855 16.210 1.00 83.81 181 GLY A C 1
ATOM 1435 O O . GLY A 1 181 ? 9.933 6.449 16.779 1.00 83.81 181 GLY A O 1
ATOM 1436 N N . THR A 1 182 ? 7.940 7.469 16.878 1.00 83.31 182 THR A N 1
ATOM 1437 C CA . THR A 1 182 ? 7.922 7.627 18.336 1.00 83.31 182 THR A CA 1
ATOM 1438 C C . THR A 1 182 ? 6.979 6.617 18.983 1.00 83.31 182 THR A C 1
ATOM 1440 O O . THR A 1 182 ? 6.029 6.130 18.368 1.00 83.31 182 THR A O 1
ATOM 1443 N N . ASP A 1 183 ? 7.205 6.295 20.255 1.00 75.94 183 ASP A N 1
ATOM 1444 C CA . ASP A 1 183 ? 6.282 5.431 21.007 1.00 75.94 183 ASP A CA 1
ATOM 1445 C C . ASP A 1 183 ? 4.954 6.135 21.323 1.00 75.94 183 ASP A C 1
ATOM 1447 O O . ASP A 1 183 ? 3.919 5.488 21.478 1.00 75.94 183 ASP A O 1
ATOM 1451 N N . ALA A 1 184 ? 4.956 7.471 21.351 1.00 81.69 184 ALA A N 1
ATOM 1452 C CA . ALA A 1 184 ? 3.763 8.272 21.597 1.00 81.69 184 ALA A CA 1
ATOM 1453 C C . ALA A 1 184 ? 2.796 8.285 20.400 1.00 81.69 184 ALA A C 1
ATOM 1455 O O . ALA A 1 184 ? 1.591 8.454 20.599 1.00 81.69 184 ALA A O 1
ATOM 1456 N N . GLY A 1 185 ? 3.299 8.100 19.173 1.00 82.88 185 GLY A N 1
ATOM 1457 C CA . GLY A 1 185 ? 2.515 8.226 17.940 1.00 82.88 185 GLY A CA 1
ATOM 1458 C C . GLY A 1 185 ? 1.320 7.270 17.862 1.00 82.88 185 GLY A C 1
ATOM 1459 O O . GLY A 1 185 ? 0.250 7.660 17.399 1.00 82.88 185 GLY A O 1
ATOM 1460 N N . LEU A 1 186 ? 1.476 6.050 18.386 1.00 90.62 186 LEU A N 1
ATOM 1461 C CA . LEU A 1 186 ? 0.449 4.998 18.382 1.00 90.62 186 LEU A CA 1
ATOM 1462 C C . LEU A 1 186 ? -0.031 4.608 19.790 1.00 90.62 186 LEU A C 1
ATOM 1464 O O . LEU A 1 186 ? -0.822 3.679 19.938 1.00 90.62 186 LEU A O 1
ATOM 1468 N N . GLN A 1 187 ? 0.395 5.330 20.831 1.00 89.62 187 GLN A N 1
ATOM 1469 C CA . GLN A 1 187 ? 0.063 5.006 22.221 1.00 89.62 187 GLN A CA 1
ATOM 1470 C C . GLN A 1 187 ? -1.452 4.921 22.459 1.00 89.62 187 GLN A C 1
ATOM 1472 O O . GLN A 1 187 ? -1.922 3.981 23.092 1.00 89.62 187 GLN A O 1
ATOM 1477 N N . VAL A 1 188 ? -2.225 5.857 21.899 1.00 90.62 188 VAL A N 1
ATOM 1478 C CA . VAL A 1 188 ? -3.692 5.871 22.040 1.00 90.62 188 VAL A CA 1
ATOM 1479 C C . VAL A 1 188 ? -4.334 4.620 21.449 1.00 90.62 188 VAL A C 1
ATOM 1481 O O . VAL A 1 188 ? -5.278 4.082 22.028 1.00 90.62 188 VAL A O 1
ATOM 1484 N N . TYR A 1 189 ? -3.813 4.124 20.325 1.00 94.56 189 TYR A N 1
ATOM 1485 C CA . TYR A 1 189 ? -4.293 2.881 19.735 1.00 94.56 189 TYR A CA 1
ATOM 1486 C C . TYR A 1 189 ? -4.021 1.696 20.677 1.00 94.56 189 TYR A C 1
ATOM 1488 O O . TYR A 1 189 ? -4.945 0.941 20.990 1.00 94.56 189 TYR A O 1
ATOM 1496 N N . THR A 1 190 ? -2.792 1.578 21.190 1.00 94.06 190 THR A N 1
ATOM 1497 C CA . THR A 1 190 ? -2.391 0.519 22.133 1.00 94.06 190 THR A CA 1
ATOM 1498 C C . THR A 1 190 ? -3.229 0.546 23.411 1.00 94.0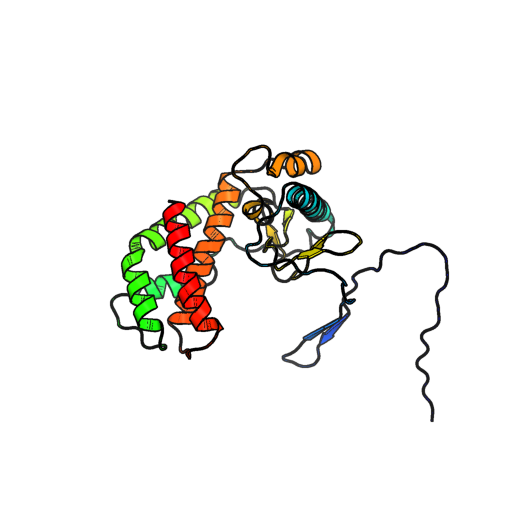6 190 THR A C 1
ATOM 1500 O O . THR A 1 190 ? -3.715 -0.490 23.850 1.00 94.06 190 THR A O 1
ATOM 1503 N N . GLU A 1 191 ? -3.451 1.722 24.000 1.00 93.44 191 GLU A N 1
ATOM 1504 C CA . GLU A 1 191 ? -4.255 1.879 25.220 1.00 93.44 191 GLU A CA 1
ATOM 1505 C C . GLU A 1 191 ? -5.734 1.535 24.999 1.00 93.44 191 GLU A C 1
ATOM 1507 O O . GLU A 1 191 ? -6.382 0.985 25.888 1.00 93.44 191 GLU A O 1
ATOM 1512 N N . THR A 1 192 ? -6.268 1.831 23.811 1.00 93.62 192 THR A N 1
ATOM 1513 C CA . THR A 1 192 ? -7.681 1.589 23.479 1.00 93.62 192 THR A CA 1
ATOM 1514 C C . THR A 1 192 ? -7.965 0.124 23.153 1.00 93.62 192 THR A C 1
ATOM 1516 O O . THR A 1 192 ? -9.050 -0.378 23.447 1.00 93.62 192 THR A O 1
ATOM 1519 N N . THR A 1 193 ? -7.020 -0.560 22.510 1.00 94.69 193 THR A N 1
ATOM 1520 C CA . THR A 1 193 ? -7.215 -1.924 21.987 1.00 94.69 193 THR A CA 1
ATOM 1521 C C . THR A 1 193 ? -6.557 -3.000 22.848 1.00 94.69 193 THR A C 1
ATOM 1523 O O . THR A 1 193 ? -7.004 -4.142 22.857 1.00 94.69 193 THR A O 1
ATOM 1526 N N . GLY A 1 194 ? -5.504 -2.647 23.589 1.00 93.31 194 GLY A N 1
ATOM 1527 C CA . GLY A 1 194 ? -4.618 -3.602 24.251 1.00 93.31 194 GLY A CA 1
ATOM 1528 C C . GLY A 1 194 ? -3.623 -4.284 23.303 1.00 93.31 194 GLY A C 1
ATOM 1529 O O . GLY A 1 194 ? -2.806 -5.077 23.771 1.00 93.31 194 GLY A O 1
ATOM 1530 N N . HIS A 1 195 ? -3.651 -3.985 21.997 1.00 91.81 195 HIS A N 1
ATOM 1531 C CA . HIS A 1 195 ? -2.706 -4.541 21.028 1.00 91.81 195 HIS A CA 1
ATOM 1532 C C . HIS A 1 195 ? -1.356 -3.844 21.132 1.00 91.81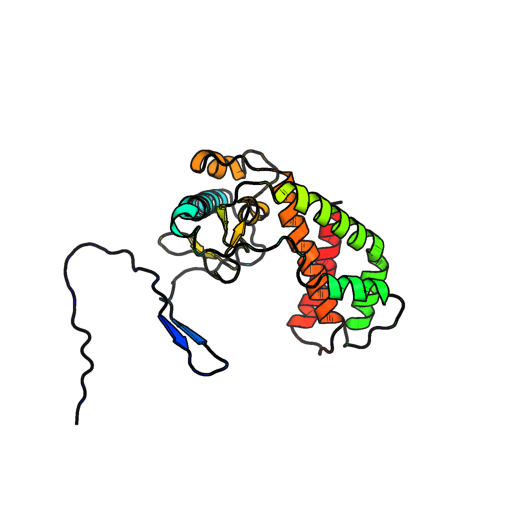 195 HIS A C 1
ATOM 1534 O O . HIS A 1 195 ? -1.237 -2.646 20.880 1.00 91.81 195 HIS A O 1
ATOM 1540 N N . ALA A 1 196 ? -0.322 -4.613 21.465 1.00 91.44 196 ALA A N 1
ATOM 1541 C CA . ALA A 1 196 ? 1.051 -4.138 21.401 1.00 91.44 196 ALA A CA 1
ATOM 1542 C C . ALA A 1 196 ? 1.494 -4.008 19.937 1.00 91.44 196 ALA A C 1
ATOM 1544 O O . ALA A 1 196 ? 1.406 -4.972 19.180 1.00 91.44 196 ALA A O 1
ATOM 1545 N N . ILE A 1 197 ? 1.994 -2.828 19.572 1.00 92.69 197 ILE A N 1
ATOM 1546 C CA . ILE A 1 197 ? 2.514 -2.550 18.232 1.00 92.69 197 ILE A CA 1
ATOM 1547 C C . ILE A 1 197 ? 3.851 -3.256 18.023 1.00 92.69 197 ILE A C 1
ATOM 1549 O O . ILE A 1 197 ? 4.793 -3.056 18.796 1.00 92.69 197 ILE A O 1
ATOM 1553 N N . ASP A 1 198 ? 3.961 -4.023 16.942 1.00 93.12 198 ASP A N 1
ATOM 1554 C CA . ASP A 1 198 ? 5.223 -4.611 16.510 1.00 93.12 198 ASP A CA 1
ATOM 1555 C C . ASP A 1 198 ? 5.905 -3.742 15.442 1.00 93.12 198 ASP A C 1
ATOM 1557 O O . ASP A 1 198 ? 5.397 -3.528 14.341 1.00 93.12 198 ASP A O 1
ATOM 1561 N N . ARG A 1 199 ? 7.106 -3.246 15.759 1.00 91.38 199 ARG A N 1
ATOM 1562 C CA . ARG A 1 199 ? 7.886 -2.396 14.846 1.00 91.38 199 ARG A CA 1
ATOM 1563 C C . ARG A 1 199 ? 8.291 -3.123 13.557 1.00 91.38 199 ARG A C 1
ATOM 1565 O O . ARG A 1 199 ? 8.293 -2.502 12.500 1.00 91.38 199 ARG A O 1
ATOM 1572 N N . SER A 1 200 ? 8.564 -4.426 13.617 1.00 93.00 200 SER A N 1
ATOM 1573 C CA . SER A 1 200 ? 8.904 -5.225 12.431 1.00 93.00 200 SER A CA 1
ATOM 1574 C C . SER A 1 200 ? 7.686 -5.416 11.525 1.00 93.00 200 SER A C 1
ATOM 1576 O O . SER A 1 200 ? 7.831 -5.430 10.306 1.00 93.00 200 SER A O 1
ATOM 1578 N N . ALA A 1 201 ? 6.478 -5.494 12.095 1.00 95.38 201 ALA A N 1
ATOM 1579 C CA . ALA A 1 201 ? 5.235 -5.513 11.327 1.00 95.38 201 ALA A CA 1
ATOM 1580 C C . ALA A 1 201 ? 4.921 -4.154 10.673 1.00 95.38 201 ALA A C 1
ATOM 1582 O O . ALA A 1 201 ? 4.497 -4.124 9.518 1.00 95.38 201 ALA A O 1
ATOM 1583 N N . LEU A 1 202 ? 5.193 -3.026 11.341 1.00 95.25 202 LEU A N 1
ATOM 1584 C CA . LEU A 1 202 ? 5.104 -1.704 10.698 1.00 95.25 202 LEU A CA 1
ATOM 1585 C C . LEU A 1 202 ? 6.080 -1.589 9.518 1.00 95.25 202 LEU A C 1
ATOM 1587 O O . LEU A 1 202 ? 5.698 -1.154 8.430 1.00 95.25 202 LEU A O 1
ATOM 1591 N N . ASP A 1 203 ? 7.327 -2.019 9.714 1.00 94.56 203 ASP A N 1
ATOM 1592 C CA . ASP A 1 203 ? 8.348 -2.016 8.664 1.00 94.56 203 ASP A CA 1
ATOM 1593 C C . ASP A 1 203 ? 7.998 -2.956 7.511 1.00 94.56 203 ASP A C 1
ATOM 1595 O O . ASP A 1 203 ? 8.245 -2.622 6.350 1.00 94.56 203 ASP A O 1
ATOM 1599 N N . PHE A 1 204 ? 7.386 -4.103 7.815 1.00 96.25 204 PHE A N 1
ATOM 1600 C CA . PHE A 1 204 ? 6.863 -5.011 6.806 1.00 96.25 204 PHE A CA 1
ATOM 1601 C C . PHE A 1 204 ? 5.850 -4.308 5.908 1.00 96.25 204 PHE A C 1
ATOM 1603 O O . PHE A 1 204 ? 6.007 -4.355 4.694 1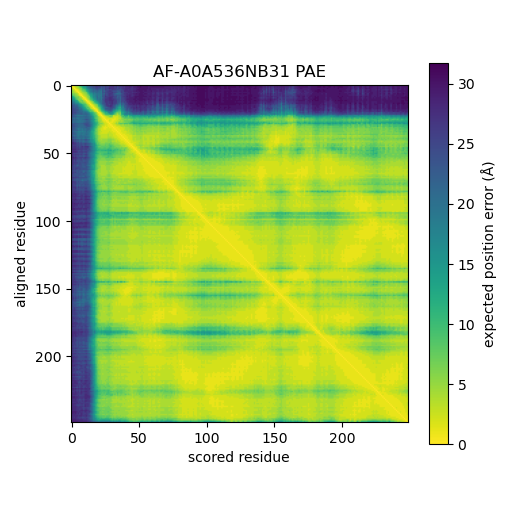.00 96.25 204 PHE A O 1
ATOM 1610 N N . TYR A 1 205 ? 4.847 -3.625 6.466 1.00 95.81 205 TYR A N 1
ATOM 1611 C CA . TYR A 1 205 ? 3.812 -2.993 5.644 1.00 95.81 205 TYR A CA 1
ATOM 1612 C C . TYR A 1 205 ? 4.301 -1.771 4.867 1.00 95.81 205 TYR A C 1
ATOM 1614 O O . TYR A 1 205 ? 3.882 -1.583 3.724 1.00 95.81 205 TYR A O 1
ATOM 1622 N N . ARG A 1 206 ? 5.253 -1.006 5.417 1.00 95.06 206 ARG A N 1
ATOM 1623 C CA . ARG A 1 206 ? 5.979 0.022 4.650 1.00 95.06 206 ARG A CA 1
ATOM 1624 C C . ARG A 1 206 ? 6.680 -0.578 3.439 1.00 95.06 206 ARG A C 1
ATOM 1626 O O . ARG A 1 206 ? 6.521 -0.097 2.321 1.00 95.06 206 ARG A O 1
ATOM 1633 N N . LEU A 1 207 ? 7.441 -1.649 3.658 1.00 96.81 207 LEU A N 1
ATOM 1634 C CA . LEU A 1 207 ? 8.183 -2.320 2.597 1.00 96.81 207 LEU A CA 1
ATOM 1635 C C . LEU A 1 207 ? 7.240 -2.980 1.585 1.00 96.81 207 LEU A C 1
ATOM 1637 O O . LEU A 1 207 ? 7.485 -2.905 0.385 1.00 96.81 207 LEU A O 1
ATOM 1641 N N . ALA A 1 208 ? 6.151 -3.585 2.058 1.00 95.81 208 ALA A N 1
ATOM 1642 C CA . ALA A 1 208 ? 5.131 -4.218 1.235 1.00 95.81 208 ALA A CA 1
ATOM 1643 C C . ALA A 1 208 ? 4.505 -3.235 0.251 1.00 95.81 208 ALA A C 1
ATOM 1645 O O . ALA A 1 208 ? 4.342 -3.579 -0.920 1.00 95.81 208 ALA A O 1
ATOM 1646 N N . TRP A 1 209 ? 4.202 -2.017 0.709 1.00 94.75 209 TRP A N 1
ATOM 1647 C CA . TRP A 1 209 ? 3.695 -0.947 -0.143 1.00 94.75 209 TRP A CA 1
ATOM 1648 C C . TRP A 1 209 ? 4.676 -0.641 -1.278 1.00 94.75 209 TRP A C 1
ATOM 1650 O O . TRP A 1 209 ? 4.337 -0.762 -2.453 1.00 94.75 209 TRP A O 1
ATOM 1660 N N . LEU A 1 210 ? 5.930 -0.341 -0.932 1.00 96.50 210 LEU A N 1
ATOM 1661 C CA . LEU A 1 210 ? 6.946 0.054 -1.908 1.00 96.50 210 LEU A CA 1
ATOM 1662 C C . LEU A 1 210 ? 7.294 -1.067 -2.896 1.00 96.50 210 LEU A C 1
ATOM 1664 O O . LEU A 1 210 ? 7.429 -0.829 -4.092 1.00 96.50 210 LEU A O 1
ATOM 1668 N N . VAL A 1 211 ? 7.428 -2.302 -2.419 1.00 97.50 211 VAL A N 1
ATOM 1669 C CA . VAL A 1 211 ? 7.723 -3.458 -3.274 1.00 97.50 211 VAL A CA 1
ATOM 1670 C C . VAL A 1 211 ? 6.564 -3.747 -4.233 1.00 97.50 211 VAL A C 1
ATOM 1672 O O . VAL A 1 211 ? 6.801 -4.046 -5.406 1.00 97.50 211 VAL A O 1
ATOM 1675 N N . THR A 1 212 ? 5.320 -3.621 -3.763 1.00 96.31 212 THR A N 1
ATOM 1676 C CA . THR A 1 212 ? 4.131 -3.785 -4.613 1.00 96.31 212 THR A CA 1
ATOM 1677 C C . THR A 1 212 ? 4.067 -2.691 -5.678 1.00 96.31 212 THR A C 1
ATOM 1679 O O . THR A 1 212 ? 3.799 -2.999 -6.838 1.00 96.31 212 THR A O 1
ATOM 1682 N N . ASP A 1 213 ? 4.404 -1.447 -5.329 1.00 96.81 213 ASP A N 1
ATOM 1683 C CA . ASP A 1 213 ? 4.511 -0.337 -6.281 1.00 96.81 213 ASP A CA 1
ATOM 1684 C C . ASP A 1 213 ? 5.579 -0.606 -7.352 1.00 96.81 213 ASP A C 1
ATOM 1686 O O . ASP A 1 213 ? 5.303 -0.475 -8.546 1.00 96.81 213 ASP A O 1
ATOM 1690 N N . VAL A 1 214 ? 6.780 -1.061 -6.967 1.00 98.25 214 VAL A N 1
ATOM 1691 C CA . VAL A 1 214 ? 7.823 -1.434 -7.941 1.00 98.25 214 VAL A CA 1
ATOM 1692 C C . VAL A 1 214 ? 7.319 -2.520 -8.888 1.00 98.25 214 VAL A C 1
ATOM 1694 O O . VAL A 1 214 ? 7.492 -2.391 -10.103 1.00 98.25 214 VAL A O 1
ATOM 1697 N N . ALA A 1 215 ? 6.677 -3.571 -8.370 1.00 98.31 215 ALA A N 1
ATOM 1698 C CA . ALA A 1 215 ? 6.144 -4.652 -9.195 1.00 98.31 215 ALA A CA 1
ATOM 1699 C C . ALA A 1 215 ? 5.050 -4.153 -10.155 1.00 98.31 215 ALA A C 1
ATOM 1701 O O . ALA A 1 215 ? 5.093 -4.444 -11.357 1.00 98.31 215 ALA A O 1
ATOM 1702 N N . ALA A 1 216 ? 4.103 -3.356 -9.655 1.00 97.69 216 ALA A N 1
ATOM 1703 C CA . ALA A 1 216 ? 2.995 -2.813 -10.430 1.00 97.69 216 ALA A CA 1
ATOM 1704 C C . ALA A 1 216 ? 3.477 -1.855 -11.529 1.00 97.69 216 ALA A C 1
ATOM 1706 O O . ALA A 1 216 ? 3.115 -2.026 -12.698 1.00 97.69 216 ALA A O 1
ATOM 1707 N N . PHE A 1 217 ? 4.335 -0.886 -11.195 1.00 98.25 217 PHE A N 1
ATOM 1708 C CA . PHE A 1 217 ? 4.852 0.082 -12.162 1.00 98.25 217 PHE A CA 1
ATOM 1709 C C . PHE A 1 217 ? 5.788 -0.570 -13.178 1.00 98.25 217 PHE A C 1
ATOM 1711 O O . PHE A 1 217 ? 5.660 -0.294 -14.369 1.00 98.25 217 PHE A O 1
ATOM 1718 N N . THR A 1 218 ? 6.659 -1.494 -12.761 1.00 98.06 218 THR A N 1
ATOM 1719 C CA . THR A 1 218 ? 7.497 -2.261 -13.700 1.00 98.06 218 THR A CA 1
ATOM 1720 C C . THR A 1 218 ? 6.629 -3.020 -14.699 1.00 98.06 218 THR A C 1
ATOM 1722 O O . THR A 1 218 ? 6.856 -2.947 -15.906 1.00 98.06 218 THR A O 1
ATOM 1725 N N . THR A 1 219 ? 5.581 -3.694 -14.220 1.00 97.19 219 THR A N 1
ATOM 1726 C CA . THR A 1 219 ? 4.647 -4.434 -15.078 1.00 97.19 219 THR A CA 1
ATOM 1727 C C . THR A 1 219 ? 3.926 -3.507 -16.056 1.00 97.19 219 THR A C 1
ATOM 1729 O O . THR A 1 219 ? 3.873 -3.793 -17.255 1.00 97.19 219 THR A O 1
ATOM 1732 N N . ALA A 1 220 ? 3.398 -2.381 -15.571 1.00 97.25 220 ALA A N 1
ATOM 1733 C CA . ALA A 1 220 ? 2.695 -1.403 -16.397 1.00 97.25 220 ALA A CA 1
ATOM 1734 C C . ALA A 1 220 ? 3.601 -0.806 -17.487 1.00 97.25 220 ALA A C 1
ATOM 1736 O O . ALA A 1 220 ? 3.188 -0.698 -18.640 1.00 97.25 220 ALA A O 1
ATOM 1737 N N . LEU A 1 221 ? 4.848 -0.471 -17.142 1.00 97.81 221 LEU A N 1
ATOM 1738 C CA . LEU A 1 221 ? 5.807 0.165 -18.047 1.00 97.81 221 LEU A CA 1
ATOM 1739 C C . LEU A 1 221 ? 6.503 -0.836 -18.984 1.00 97.81 221 LEU A C 1
ATOM 1741 O O . LEU A 1 221 ? 7.033 -0.437 -20.022 1.00 97.81 221 LEU A O 1
ATOM 1745 N N . ARG A 1 222 ? 6.490 -2.136 -18.674 1.00 96.62 222 ARG A N 1
ATOM 1746 C CA . ARG A 1 222 ? 6.995 -3.189 -19.571 1.00 96.62 222 ARG A CA 1
ATOM 1747 C C . ARG A 1 222 ? 5.958 -3.618 -20.613 1.00 96.62 222 ARG A C 1
ATOM 1749 O O . ARG A 1 222 ? 6.327 -3.952 -21.738 1.00 96.62 222 ARG A O 1
ATOM 1756 N N . ARG A 1 223 ? 4.668 -3.621 -20.260 1.00 96.25 223 ARG A N 1
ATOM 1757 C CA . ARG A 1 223 ? 3.568 -3.994 -21.169 1.00 96.25 223 ARG A CA 1
ATOM 1758 C C . ARG A 1 223 ? 3.299 -2.910 -22.227 1.00 96.25 223 ARG A C 1
ATOM 1760 O O . ARG A 1 223 ? 3.714 -1.765 -22.040 1.00 96.25 223 ARG A O 1
ATOM 1767 N N . PRO A 1 224 ? 2.596 -3.252 -23.330 1.00 97.94 224 PRO A N 1
ATOM 1768 C CA . PRO A 1 224 ? 2.137 -2.273 -24.307 1.00 97.94 224 PRO A CA 1
ATOM 1769 C C . PRO A 1 224 ? 1.392 -1.105 -23.654 1.00 97.94 224 PRO A C 1
ATOM 1771 O O . PRO A 1 224 ? 0.383 -1.328 -22.984 1.00 97.94 224 PRO A O 1
ATOM 1774 N N . HIS A 1 225 ? 1.870 0.122 -23.854 1.00 97.44 225 HIS A N 1
ATOM 1775 C CA . HIS A 1 225 ? 1.249 1.326 -23.307 1.00 97.44 225 HIS A CA 1
ATOM 1776 C C . HIS A 1 225 ? 1.492 2.561 -24.182 1.00 97.44 225 HIS A C 1
ATOM 1778 O O . HIS A 1 225 ? 2.438 2.634 -24.968 1.00 97.44 225 HIS A O 1
ATOM 1784 N N . THR A 1 226 ? 0.625 3.556 -24.019 1.00 97.12 226 THR A N 1
ATOM 1785 C CA . THR A 1 226 ? 0.759 4.886 -24.621 1.00 97.12 226 THR A CA 1
ATOM 1786 C C . THR A 1 226 ? 1.267 5.894 -23.597 1.00 97.12 226 THR A C 1
ATOM 1788 O O . THR A 1 226 ? 1.264 5.622 -22.398 1.00 97.12 226 THR A O 1
ATOM 1791 N N . ASP A 1 227 ? 1.699 7.065 -24.060 1.00 96.19 227 ASP A N 1
ATOM 1792 C CA . ASP A 1 227 ? 1.947 8.197 -23.168 1.00 96.19 227 ASP A CA 1
ATOM 1793 C C . ASP A 1 227 ? 0.605 8.801 -22.731 1.00 96.19 227 ASP A C 1
ATOM 1795 O O . ASP A 1 227 ? -0.077 9.463 -23.515 1.00 96.19 227 ASP A O 1
ATOM 1799 N N . ASP A 1 228 ? 0.195 8.505 -21.500 1.00 96.19 228 ASP A N 1
ATOM 1800 C CA . ASP A 1 228 ? -1.007 9.039 -20.871 1.00 96.19 228 ASP A CA 1
ATOM 1801 C C . ASP A 1 228 ? -0.731 9.419 -19.409 1.00 96.19 228 ASP A C 1
ATOM 1803 O O . ASP A 1 228 ? 0.369 9.244 -18.880 1.00 96.19 228 ASP A O 1
ATOM 1807 N N . GLY A 1 229 ? -1.738 9.983 -18.737 1.00 95.31 229 GLY A N 1
ATOM 1808 C CA . GLY A 1 229 ? -1.595 10.420 -17.349 1.00 95.31 229 GLY A CA 1
ATOM 1809 C C . GLY A 1 229 ? -1.187 9.297 -16.388 1.00 95.31 229 GLY A C 1
ATOM 1810 O O . GLY A 1 229 ? -0.424 9.558 -15.455 1.00 95.31 229 GLY A O 1
ATOM 1811 N N . ASN A 1 230 ? -1.637 8.063 -16.631 1.00 93.69 230 ASN A N 1
ATOM 1812 C CA . ASN A 1 230 ? -1.379 6.916 -15.764 1.00 93.69 230 ASN A CA 1
ATOM 1813 C C . ASN A 1 230 ? 0.038 6.385 -15.966 1.00 93.69 230 ASN A C 1
ATOM 1815 O O . ASN A 1 230 ? 0.744 6.154 -14.988 1.00 93.69 230 ASN A O 1
ATOM 1819 N N . THR A 1 231 ? 0.490 6.232 -17.211 1.00 96.50 231 THR A N 1
ATOM 1820 C CA . THR A 1 231 ? 1.844 5.733 -17.506 1.00 96.50 231 THR A CA 1
ATOM 1821 C C 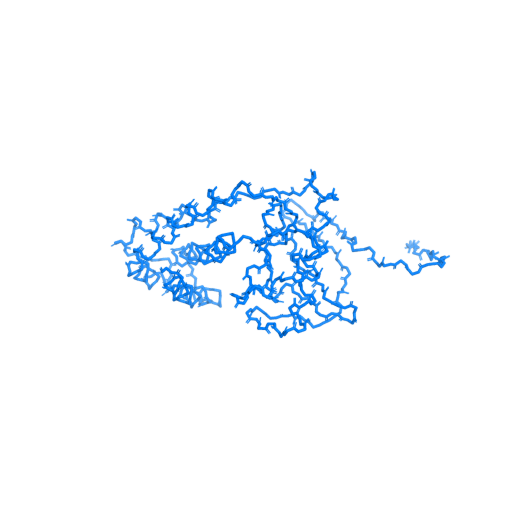. THR A 1 231 ? 2.909 6.769 -17.162 1.00 96.50 231 THR A C 1
ATOM 1823 O O . THR A 1 231 ? 3.945 6.423 -16.591 1.00 96.50 231 THR A O 1
ATOM 1826 N N . ALA A 1 232 ? 2.624 8.057 -17.377 1.00 97.12 232 ALA A N 1
ATOM 1827 C CA . ALA A 1 232 ? 3.488 9.137 -16.917 1.00 97.12 232 ALA A CA 1
ATOM 1828 C C . ALA A 1 232 ? 3.556 9.203 -15.379 1.00 97.12 232 ALA A C 1
ATOM 1830 O O . ALA A 1 232 ? 4.613 9.508 -14.822 1.00 97.12 232 ALA A O 1
ATOM 1831 N N . HIS A 1 233 ? 2.444 8.932 -14.681 1.00 95.94 233 HIS A N 1
ATOM 1832 C CA . HIS A 1 233 ? 2.438 8.806 -13.223 1.00 95.94 233 HIS A CA 1
ATOM 1833 C C . HIS A 1 233 ? 3.254 7.594 -12.765 1.00 95.94 233 HIS A C 1
ATOM 1835 O O . HIS A 1 233 ? 4.150 7.780 -11.950 1.00 95.94 233 HIS A O 1
ATOM 1841 N N . ALA A 1 234 ? 3.022 6.408 -13.335 1.00 97.25 234 ALA A N 1
ATOM 1842 C CA . ALA A 1 234 ? 3.757 5.186 -13.011 1.00 97.25 234 ALA A CA 1
ATOM 1843 C C . ALA A 1 234 ? 5.273 5.365 -13.174 1.00 97.25 234 ALA A C 1
ATOM 1845 O O . ALA A 1 234 ? 6.038 4.962 -12.304 1.00 97.25 234 ALA A O 1
ATOM 1846 N N . TRP A 1 235 ? 5.718 6.035 -14.244 1.00 98.00 235 TRP A N 1
ATOM 1847 C CA . TRP A 1 235 ? 7.137 6.339 -14.441 1.00 98.00 235 TRP A CA 1
ATOM 1848 C C . TRP A 1 235 ? 7.714 7.237 -13.336 1.00 98.00 235 TRP A C 1
ATOM 1850 O O . TRP A 1 235 ? 8.791 6.958 -12.812 1.00 98.00 235 TRP A O 1
ATOM 1860 N N . ARG A 1 236 ? 7.008 8.309 -12.951 1.00 97.56 236 ARG A N 1
ATOM 1861 C CA . ARG A 1 236 ? 7.461 9.187 -11.856 1.00 97.56 236 ARG A CA 1
ATOM 1862 C C . ARG A 1 236 ? 7.441 8.470 -10.509 1.00 97.56 236 ARG A C 1
ATOM 1864 O O . ARG A 1 236 ? 8.387 8.604 -9.739 1.00 97.56 236 ARG A O 1
ATOM 1871 N N . ALA A 1 237 ? 6.372 7.726 -10.243 1.00 95.88 237 ALA A N 1
ATOM 1872 C CA . ALA A 1 237 ? 6.178 6.998 -9.002 1.00 95.88 237 ALA A CA 1
ATOM 1873 C C . ALA A 1 237 ? 7.254 5.920 -8.821 1.00 95.88 237 ALA A C 1
ATOM 1875 O O . ALA A 1 237 ? 7.837 5.857 -7.750 1.00 95.88 237 ALA A O 1
ATOM 1876 N N . LEU A 1 238 ? 7.631 5.187 -9.877 1.00 97.62 238 LEU A N 1
ATOM 1877 C CA . LEU A 1 238 ? 8.729 4.213 -9.829 1.00 97.62 238 LEU A CA 1
ATOM 1878 C C . LEU A 1 238 ? 10.044 4.826 -9.313 1.00 97.62 238 LEU A C 1
ATOM 1880 O O . LEU A 1 238 ? 10.710 4.234 -8.466 1.00 97.62 238 LEU A O 1
ATOM 1884 N N . GLY A 1 239 ? 10.393 6.030 -9.779 1.00 96.38 239 GLY A N 1
ATOM 1885 C CA . GLY A 1 239 ? 11.571 6.754 -9.294 1.00 96.38 239 GLY A CA 1
ATOM 1886 C C . GLY A 1 239 ? 11.487 7.095 -7.802 1.00 96.38 239 GLY A C 1
ATOM 1887 O O . GLY A 1 239 ? 12.405 6.775 -7.049 1.00 96.38 239 GLY A O 1
ATOM 1888 N N . ILE A 1 240 ? 10.360 7.670 -7.368 1.00 95.88 240 ILE A N 1
ATOM 1889 C CA . ILE A 1 240 ? 10.105 8.053 -5.965 1.00 95.88 240 ILE A CA 1
ATOM 1890 C C . ILE A 1 240 ? 10.111 6.824 -5.041 1.00 95.88 240 ILE A C 1
ATOM 1892 O O . ILE A 1 240 ? 10.693 6.848 -3.952 1.00 95.88 240 ILE A O 1
ATOM 1896 N N . THR A 1 241 ? 9.491 5.727 -5.479 1.00 95.81 241 THR A N 1
ATOM 1897 C CA . THR A 1 241 ? 9.477 4.452 -4.757 1.00 95.81 241 THR A CA 1
ATOM 1898 C C . THR A 1 241 ? 10.895 3.900 -4.606 1.00 95.81 241 THR A C 1
ATOM 1900 O O . THR A 1 241 ? 11.244 3.415 -3.533 1.00 95.81 241 THR A O 1
ATOM 1903 N N . GLY A 1 242 ? 11.745 4.037 -5.629 1.00 95.38 242 GLY A N 1
ATOM 1904 C CA . GLY A 1 242 ? 13.166 3.684 -5.562 1.00 95.38 242 GLY A CA 1
ATOM 1905 C C . GLY A 1 242 ? 13.946 4.431 -4.486 1.00 95.38 242 GLY A C 1
ATOM 1906 O O . GLY A 1 242 ? 14.635 3.815 -3.676 1.00 95.38 242 GLY A O 1
ATOM 1907 N N . GLU A 1 243 ? 13.808 5.755 -4.451 1.00 95.94 243 GLU A N 1
ATOM 1908 C CA . GLU A 1 243 ? 14.448 6.603 -3.434 1.00 95.94 243 GLU A CA 1
ATOM 1909 C C . GLU A 1 243 ? 13.981 6.232 -2.016 1.00 95.94 243 GLU A C 1
ATOM 1911 O O . GLU A 1 243 ? 14.782 6.160 -1.077 1.00 95.94 243 GLU A O 1
ATOM 1916 N N . SER A 1 244 ? 12.691 5.917 -1.878 1.00 94.62 244 SER A N 1
ATOM 1917 C CA . SER A 1 244 ? 12.092 5.470 -0.617 1.00 94.62 244 SER A CA 1
ATOM 1918 C C . SER A 1 244 ? 12.633 4.104 -0.181 1.00 94.62 244 SER A C 1
ATOM 1920 O O . SER A 1 244 ? 13.024 3.948 0.975 1.00 94.62 244 SER A O 1
ATOM 1922 N N . LEU A 1 245 ? 12.738 3.133 -1.099 1.00 95.00 245 LEU A N 1
ATOM 1923 C CA . LEU A 1 245 ? 13.342 1.823 -0.822 1.00 95.00 245 LEU A CA 1
ATOM 1924 C C . LEU A 1 245 ? 14.798 1.961 -0.376 1.00 95.00 245 LEU A C 1
ATOM 1926 O O . LEU A 1 245 ? 15.197 1.343 0.609 1.00 95.00 245 LEU A O 1
ATOM 1930 N N . SER A 1 246 ? 15.577 2.803 -1.061 1.00 94.06 246 SER A N 1
ATOM 1931 C CA . SER A 1 246 ? 16.980 3.042 -0.713 1.00 94.06 246 SER A CA 1
ATOM 1932 C C . SER A 1 246 ? 17.151 3.686 0.661 1.00 94.06 246 SER A C 1
ATOM 1934 O O . SER A 1 246 ? 18.189 3.492 1.281 1.00 94.06 246 SER A O 1
ATOM 1936 N N . SER A 1 247 ? 16.171 4.460 1.128 1.00 91.94 247 SER A N 1
ATOM 1937 C CA . SER A 1 247 ? 16.215 5.101 2.448 1.00 91.94 247 SER A CA 1
ATOM 1938 C C . SER A 1 247 ? 15.854 4.140 3.586 1.00 91.94 247 SER A C 1
ATOM 1940 O O . SER A 1 247 ? 16.115 4.443 4.749 1.00 91.94 247 SER A O 1
ATOM 1942 N N . MET A 1 248 ? 15.223 3.002 3.271 1.00 86.94 248 MET A N 1
ATOM 1943 C CA . MET A 1 248 ? 14.786 2.012 4.257 1.00 86.94 248 MET A CA 1
ATOM 1944 C C . MET A 1 248 ? 15.818 0.917 4.544 1.00 86.94 248 MET A C 1
ATOM 1946 O O . MET A 1 248 ? 15.731 0.304 5.613 1.00 86.94 248 MET A O 1
ATOM 1950 N N . LEU A 1 249 ? 16.707 0.604 3.594 1.00 80.81 249 LEU A N 1
ATOM 1951 C CA . LEU A 1 249 ? 17.747 -0.429 3.722 1.00 80.81 249 LEU A CA 1
ATOM 1952 C C . LEU A 1 249 ? 19.001 0.104 4.420 1.00 80.81 249 LEU A C 1
ATOM 1954 O O . LEU A 1 249 ? 19.529 -0.659 5.259 1.00 80.81 249 LEU A O 1
#

Secondary structure (DSSP, 8-state):
------------SS--------EEEE-SSS-EEEE-----SEEP-TTPPPPHHHHHHHHHHHHHHHHTHHHHTTTS-B--SPPTTHHHHHHHHHTTTSPP-SSTTHHHHHHHHHHTHHHHHHHHHHHHHHHHHHTTSPPEEE-S--SGGGEEEETTEEEE--GGG-EEE-THHHHTTT--SSSSTTHHHHHHH-PPPPHHHHHHHHHHHHHHHHHHHHHHHHSS--SSHHHHHHHHHHHHHHHHHHHH-

Sequence (249 aa):
MAHRCGIDELRSGRRRQPSLAAVVTRLDGRFSAALFPYVAGRTGIFGEEFGRRDRLELCELWAKLHNATTVVRDVAPQRSFDVPGRADLDDAMRDVDSQWNGGPYSERAREWLAANRDLVTTSLERYDRLAGEVANREFVITHGEPHGGNLIRTEDGLCLIDWDTVALAPPERDLWMLDDGTDAGLQVYTETTGHAIDRSALDFYRLAWLVTDVAAFTTALRRPHTDDGNTAHAWRALGITGESLSSML

Foldseek 3Di:
DDDDDDPDDDDDDDPDDPDQDWDWDAPDPPDIDTDGPDADFDAFDFPDDDDPVRLLLLLVVLLVQQVCQVVCVVPFAADALDQVLPVVLVVLLVCLVPAFDQEPCQRVLSVVCVVCVVLLVVLVVLLVVLSVVFVPDAWTWDQQDQGRNQWGQHPVGIDGHDSVRIHTGPSLSNCLVQDPVDPVSNVSNCVSNVDDDDPSSSLSNLSSVLSSLLSVLNNVSRHRDYPDPVNVVSSVVNVVSSVSSVVSD

Nearest PDB structures (foldseek):
  3i0o-assembly1_A  TM=8.075E-01  e=4.386E-10  Legionella pneumophila serogroup 1
  3c5i-assembly4_D  TM=5.965E-01  e=3.019E-04  Plasmodium knowlesi
  3c5i-assembly3_C  TM=5.305E-01  e=7.915E-04  Plasmodium knowlesi
  2pyw-assembly1_A  TM=3.649E-01  e=2.310E-03  Arabidopsis thaliana
  2pyw-assembly1_B  TM=3.988E-01  e=1.768E-02  Arabidopsis thaliana

Mean predicted aligned error: 7.39 Å

pLDDT: mean 88.27, std 17.17, range [24.55, 98.38]

Solvent-accessible surface area (backbone atoms only — not comparable to full-atom values): 14651 Å² total; per-residue (Å²): 137,87,81,86,81,81,84,78,84,82,88,72,98,66,94,70,76,80,75,90,68,63,54,73,46,75,77,56,100,88,43,71,48,73,48,68,83,86,80,74,59,50,70,42,44,72,85,59,84,71,50,76,68,53,47,52,55,46,34,53,49,51,38,55,50,33,69,44,22,83,82,40,60,92,75,52,48,70,68,76,90,68,60,63,48,46,69,58,37,55,51,46,66,73,47,42,90,51,89,44,82,21,32,92,53,8,45,61,52,37,53,50,48,58,77,38,44,67,58,54,52,52,52,50,54,52,46,58,54,36,44,65,67,47,71,77,52,70,65,24,40,37,54,56,66,70,47,34,56,33,30,31,45,34,96,91,44,82,42,84,52,78,72,86,56,43,22,41,34,48,66,35,54,48,39,40,87,60,54,74,86,52,78,73,57,51,40,67,30,30,72,74,62,69,53,80,85,53,69,66,42,24,52,36,44,53,48,49,52,43,54,31,47,46,17,47,31,52,46,56,37,52,37,82,47,70,93,44,75,64,52,56,42,35,58,54,48,44,54,55,40,48,57,52,54,66,74,72,112